Protein AF-A0AAW1RV62-F1 (afdb_monomer_lite)

Radius of gyration: 29.21 Å; chains: 1; bounding box: 86×49×77 Å

Secondary structure (DSSP, 8-state):
--PPPPP-------PPPPHHHHHHHHHHHHHHH----TTSSS---TTS----HHHHHHHHHHHHHHH-S-HHHHHHHHHHHHHHHHHHHHHHHHHS-----------TTHHHHHHHHHHHHHHHHS-HHHHHHHHHHHHHHHHHHHHHHHHHHHHHHHHHHHHHH-SSHHHHHHHHHHHHHHHH-SS-SSSB-HHHHHHHHHHTT----HHHHHHHHHHTT--SSBPHHHHHHHHHHHHHH---HHHHHHHHHHS-SS--TTSGGG-

InterPro domains:
  IPR002048 EF-hand domain [PS50222] (172-207)
  IPR011992 EF-hand domain pair [SSF47473] (106-237)

pLDDT: mean 72.0, std 17.77, range [33.94, 96.81]

Structure (mmCIF, N/CA/C/O backbone):
data_AF-A0AAW1RV62-F1
#
_entry.id   AF-A0AAW1RV62-F1
#
loop_
_atom_site.group_PDB
_atom_site.id
_atom_site.type_symbol
_atom_site.label_atom_id
_atom_site.label_alt_id
_atom_site.label_comp_id
_atom_site.label_asym_id
_atom_site.label_entity_id
_atom_site.label_seq_id
_atom_site.pdbx_PDB_ins_code
_atom_site.Cartn_x
_atom_site.Cartn_y
_atom_site.Cartn_z
_atom_site.occupancy
_atom_site.B_iso_or_equiv
_atom_site.auth_seq_id
_atom_site.auth_comp_id
_atom_site.auth_asym_id
_atom_site.auth_atom_id
_atom_site.pdbx_PDB_model_num
ATOM 1 N N . MET A 1 1 ? -51.065 -17.129 -37.463 1.00 42.16 1 MET A N 1
ATOM 2 C CA . MET A 1 1 ? -50.226 -18.312 -37.755 1.00 42.16 1 MET A CA 1
ATOM 3 C C . MET A 1 1 ? -49.074 -17.857 -38.640 1.00 42.16 1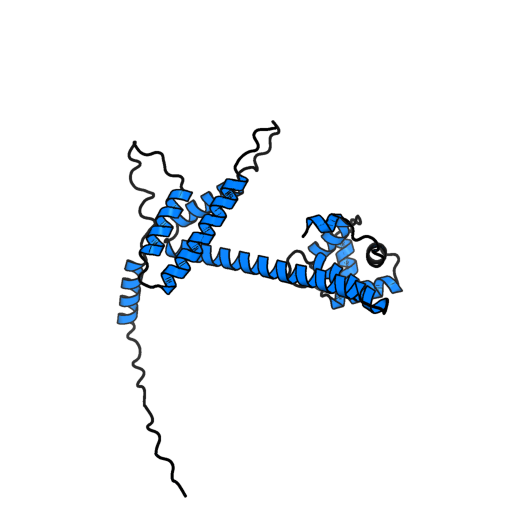 MET A C 1
ATOM 5 O O . MET A 1 1 ? -49.210 -17.869 -39.853 1.00 42.16 1 MET A O 1
ATOM 9 N N . GLU A 1 2 ? -47.971 -17.412 -38.043 1.00 41.16 2 GLU A N 1
ATOM 10 C CA . GLU A 1 2 ? -46.731 -17.103 -38.767 1.00 41.16 2 GLU A CA 1
ATOM 11 C C . GLU A 1 2 ? -45.687 -18.163 -38.414 1.00 41.16 2 GLU A C 1
ATOM 13 O O . GLU A 1 2 ? -45.466 -18.464 -37.241 1.00 41.16 2 GLU A O 1
ATOM 18 N N . LYS A 1 3 ? -45.093 -18.787 -39.436 1.00 49.53 3 LYS A N 1
ATOM 19 C CA . LYS A 1 3 ? -44.008 -19.762 -39.274 1.00 49.53 3 LYS A CA 1
ATOM 20 C C . LYS A 1 3 ? -42.672 -19.012 -39.182 1.00 49.53 3 LYS A C 1
ATOM 22 O O . LYS A 1 3 ? -42.415 -18.184 -40.054 1.00 49.53 3 LYS A O 1
ATOM 27 N N . PRO A 1 4 ? -41.792 -19.321 -38.215 1.00 45.53 4 PRO A N 1
ATOM 28 C CA . PRO A 1 4 ? -40.474 -18.705 -38.156 1.00 45.53 4 PRO A CA 1
ATOM 29 C C . PRO A 1 4 ? -39.514 -19.338 -39.179 1.00 45.53 4 PRO A C 1
ATOM 31 O O . PRO A 1 4 ? -39.541 -20.545 -39.430 1.00 45.53 4 PRO A O 1
ATOM 34 N N . ALA A 1 5 ? -38.665 -18.496 -39.770 1.00 55.34 5 ALA A N 1
ATOM 35 C CA . ALA A 1 5 ? -37.656 -18.851 -40.767 1.00 55.34 5 ALA A CA 1
ATOM 36 C C . ALA A 1 5 ? -36.477 -19.661 -40.171 1.00 55.34 5 ALA A C 1
ATOM 38 O O . ALA A 1 5 ? -36.174 -19.529 -38.981 1.00 55.34 5 ALA A O 1
ATOM 39 N N . PRO A 1 6 ? -35.769 -20.485 -40.973 1.00 53.81 6 PRO A N 1
ATOM 40 C CA . PRO A 1 6 ? -34.732 -21.375 -40.465 1.00 53.81 6 PRO A CA 1
ATOM 41 C C . PRO A 1 6 ? -33.414 -20.632 -40.203 1.00 53.81 6 PRO A C 1
ATOM 43 O O . PRO A 1 6 ? -32.859 -19.964 -41.077 1.00 53.81 6 PRO A O 1
ATOM 46 N N . GLN A 1 7 ? -32.873 -20.801 -38.996 1.00 48.91 7 GLN A N 1
ATOM 47 C CA . GLN A 1 7 ? -31.573 -20.261 -38.604 1.00 48.91 7 GLN A CA 1
ATOM 48 C C . GLN A 1 7 ? -30.430 -21.004 -39.317 1.00 48.91 7 GLN A C 1
ATOM 50 O O . GLN A 1 7 ? -30.249 -22.215 -39.164 1.00 48.91 7 GLN A O 1
ATOM 55 N N . ARG A 1 8 ? -29.618 -20.267 -40.084 1.00 50.91 8 ARG A N 1
ATOM 56 C CA . ARG A 1 8 ? -28.383 -20.769 -40.702 1.00 50.91 8 ARG A CA 1
ATOM 57 C C . ARG A 1 8 ? -27.317 -21.019 -39.629 1.00 50.91 8 ARG A C 1
ATOM 59 O O . ARG A 1 8 ? -26.729 -20.085 -39.093 1.00 50.91 8 ARG A O 1
ATOM 66 N N . ARG A 1 9 ? -27.017 -22.293 -39.353 1.00 51.47 9 ARG A N 1
ATOM 67 C CA . ARG A 1 9 ? -25.855 -22.706 -38.548 1.00 51.47 9 ARG A CA 1
ATOM 68 C C . ARG A 1 9 ? -24.552 -22.400 -39.297 1.00 51.47 9 ARG A C 1
ATOM 70 O O . ARG A 1 9 ? -24.165 -23.140 -40.200 1.00 51.47 9 ARG A O 1
ATOM 77 N N . PHE A 1 10 ? -23.840 -21.353 -38.885 1.00 47.47 10 PHE A N 1
ATOM 78 C CA . PHE A 1 10 ? -22.452 -21.127 -39.289 1.00 47.47 10 PHE A CA 1
ATOM 79 C C . PHE A 1 10 ? -21.536 -22.155 -38.611 1.00 47.47 10 PHE A C 1
ATOM 81 O O . PHE A 1 10 ? -21.220 -22.052 -37.427 1.00 47.47 10 PHE A O 1
ATOM 88 N N . LYS A 1 11 ? -21.080 -23.159 -39.368 1.00 48.94 11 LYS A N 1
ATOM 89 C CA . LYS A 1 11 ? -19.986 -24.043 -38.947 1.00 48.94 11 LYS A CA 1
ATOM 90 C C . LYS A 1 11 ? -18.661 -23.287 -39.102 1.00 48.94 11 LYS A C 1
ATOM 92 O O . LYS A 1 11 ? -18.073 -23.279 -40.179 1.00 48.94 11 LYS A O 1
ATOM 97 N N . ARG A 1 12 ? -18.185 -22.634 -38.037 1.00 49.34 12 ARG A N 1
ATOM 98 C CA . ARG A 1 12 ? -16.809 -22.112 -37.982 1.00 49.34 12 ARG A CA 1
ATOM 99 C C . ARG A 1 12 ? -15.843 -23.289 -37.830 1.00 49.34 12 ARG A C 1
ATOM 101 O O . ARG A 1 12 ? -15.710 -23.848 -36.746 1.00 49.34 12 ARG A O 1
ATOM 108 N N . SER A 1 13 ? -15.191 -23.671 -38.926 1.00 45.69 13 SER A N 1
ATOM 109 C CA . SER A 1 13 ? -14.076 -24.619 -38.906 1.00 45.69 13 SER A CA 1
ATOM 110 C C . SER A 1 13 ? -12.894 -23.962 -38.187 1.00 45.69 13 SER A C 1
ATOM 112 O O . SER A 1 13 ? -12.291 -23.023 -38.706 1.00 45.69 13 SER A O 1
ATOM 114 N N . ARG A 1 14 ? -12.598 -24.392 -36.955 1.00 51.12 14 ARG A N 1
ATOM 115 C CA . ARG A 1 14 ? -11.401 -23.957 -36.225 1.00 51.12 14 ARG A CA 1
ATOM 116 C C . ARG A 1 14 ? -10.200 -24.681 -36.834 1.00 51.12 14 ARG A C 1
ATOM 118 O O . ARG A 1 14 ? -9.920 -25.822 -36.474 1.00 51.12 14 ARG A O 1
ATOM 125 N N . LYS A 1 15 ? -9.521 -24.032 -37.784 1.00 61.94 15 LYS A N 1
ATOM 126 C CA . LYS A 1 15 ? -8.194 -24.459 -38.248 1.00 61.94 15 LYS A CA 1
ATOM 127 C C . LYS A 1 15 ? -7.288 -24.510 -37.012 1.00 61.94 15 LYS A C 1
ATOM 129 O O . LYS A 1 15 ? -7.215 -23.524 -36.279 1.00 61.94 15 LYS A O 1
ATOM 134 N N . LYS A 1 16 ? -6.680 -25.667 -36.731 1.00 58.94 16 LYS A N 1
ATOM 135 C CA . LYS A 1 16 ? -5.678 -25.776 -35.662 1.00 58.94 16 LYS A CA 1
ATOM 136 C C . LYS A 1 16 ? -4.537 -24.809 -36.007 1.00 58.94 16 LYS A C 1
ATOM 138 O O . LYS A 1 16 ? -4.130 -24.809 -37.168 1.00 58.94 16 LYS A O 1
ATOM 143 N N . PRO A 1 17 ? -4.090 -23.962 -35.068 1.00 59.94 17 PRO A N 1
ATOM 144 C CA . PRO A 1 17 ? -3.027 -23.015 -35.354 1.00 59.94 17 PRO A CA 1
ATOM 145 C C . PRO A 1 17 ? -1.735 -23.784 -35.633 1.00 59.94 17 PRO A C 1
ATOM 147 O O . PRO A 1 17 ? -1.413 -24.739 -34.923 1.00 59.94 17 PRO A O 1
ATOM 150 N N . ASP A 1 18 ? -1.048 -23.396 -36.703 1.00 81.50 18 ASP A N 1
ATOM 151 C CA . ASP A 1 18 ? 0.223 -23.987 -37.097 1.00 81.50 18 ASP A CA 1
ATOM 152 C C . ASP A 1 18 ? 1.293 -23.593 -36.070 1.00 81.50 18 ASP A C 1
ATOM 154 O O . ASP A 1 18 ? 1.555 -22.410 -35.834 1.00 81.50 18 ASP A O 1
ATOM 158 N N . LEU A 1 19 ? 1.862 -24.598 -35.401 1.00 71.25 19 LEU A N 1
ATOM 159 C CA . LEU A 1 19 ? 2.842 -24.405 -34.335 1.00 71.25 19 LEU A CA 1
ATOM 160 C C . LEU A 1 19 ? 4.126 -23.748 -34.864 1.00 71.25 19 LEU A C 1
ATOM 162 O O . LEU A 1 19 ? 4.768 -23.001 -34.127 1.00 71.25 19 LEU A O 1
ATOM 166 N N . ALA A 1 20 ? 4.482 -24.003 -36.128 1.00 75.62 20 ALA A N 1
ATOM 167 C CA . ALA A 1 20 ? 5.651 -23.406 -36.764 1.00 75.62 20 ALA A CA 1
ATOM 168 C C . ALA A 1 20 ? 5.422 -21.911 -37.032 1.00 75.62 20 ALA A C 1
ATOM 170 O O . ALA A 1 20 ? 6.261 -21.089 -36.674 1.00 75.62 20 ALA A O 1
ATOM 171 N N . GLU A 1 21 ? 4.236 -21.549 -37.530 1.00 77.25 21 GLU A N 1
ATOM 172 C CA . GLU A 1 21 ? 3.848 -20.154 -37.786 1.00 77.25 21 GLU A CA 1
ATOM 173 C C . GLU A 1 21 ? 3.754 -19.339 -36.481 1.00 77.25 21 GLU A C 1
ATOM 175 O O . GLU A 1 21 ? 4.148 -18.173 -36.426 1.00 77.25 21 GLU A O 1
ATOM 180 N N . LEU A 1 22 ? 3.273 -19.956 -35.393 1.00 70.62 22 LEU A N 1
ATOM 181 C CA . LEU A 1 22 ? 3.281 -19.352 -34.055 1.00 70.62 22 LEU A CA 1
ATOM 182 C C . LEU A 1 22 ? 4.702 -19.187 -33.500 1.00 70.62 22 LEU A C 1
ATOM 184 O O . LEU A 1 22 ? 4.993 -18.162 -32.881 1.00 70.62 22 LEU A O 1
ATOM 188 N N . SER A 1 23 ? 5.582 -20.164 -33.728 1.00 73.88 23 SER A N 1
ATOM 189 C CA . SER A 1 23 ? 6.983 -20.104 -33.304 1.00 73.88 23 SER A CA 1
ATOM 190 C C . SER A 1 23 ? 7.737 -18.994 -34.037 1.00 73.88 23 SER A C 1
ATOM 192 O O . SER A 1 23 ? 8.357 -18.159 -33.380 1.00 73.88 23 SER A O 1
ATOM 194 N N . GLU A 1 24 ? 7.616 -18.908 -35.363 1.00 77.62 24 GLU A N 1
ATOM 195 C CA . GLU A 1 24 ? 8.224 -17.842 -36.172 1.00 77.62 24 GLU A CA 1
ATOM 196 C C . GLU A 1 24 ? 7.675 -16.462 -35.807 1.00 77.62 24 GLU A C 1
ATOM 198 O O . GLU A 1 24 ? 8.448 -15.525 -35.613 1.00 77.62 24 GLU A O 1
ATOM 203 N N . ARG A 1 25 ? 6.356 -16.331 -35.602 1.00 71.38 25 ARG A N 1
ATOM 204 C CA . ARG A 1 25 ? 5.764 -15.080 -35.102 1.00 71.38 25 ARG A CA 1
ATOM 205 C C . ARG A 1 25 ? 6.286 -14.704 -33.722 1.00 71.38 25 ARG A C 1
ATOM 207 O O . ARG A 1 25 ? 6.549 -13.531 -33.483 1.00 71.38 25 ARG A O 1
ATOM 214 N N . SER A 1 26 ? 6.453 -15.671 -32.822 1.00 63.66 26 SER A N 1
ATOM 215 C CA . SER A 1 26 ? 7.010 -15.417 -31.491 1.00 63.66 26 SER A CA 1
ATOM 216 C C . SER A 1 26 ? 8.494 -15.036 -31.544 1.00 63.66 26 SER A C 1
ATOM 218 O O . SER A 1 26 ? 8.922 -14.192 -30.763 1.00 63.66 26 SER A O 1
ATOM 220 N N . ALA A 1 27 ? 9.263 -15.595 -32.484 1.00 65.19 27 ALA A N 1
ATOM 221 C CA . ALA A 1 27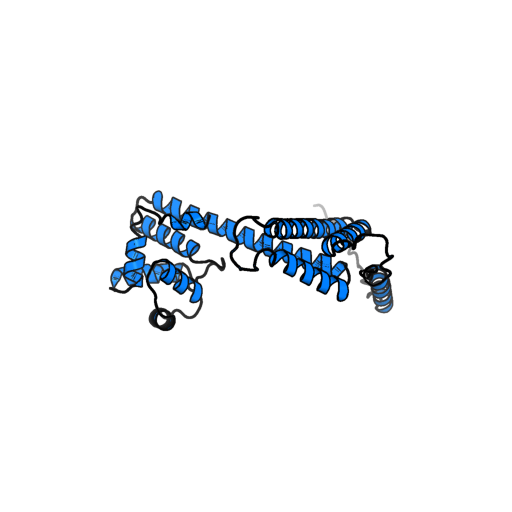 ? 10.669 -15.269 -32.701 1.00 65.19 27 ALA A CA 1
ATOM 222 C C . ALA A 1 27 ? 10.835 -13.867 -33.308 1.00 65.19 27 ALA A C 1
ATOM 224 O O . ALA A 1 27 ? 11.553 -13.050 -32.742 1.00 65.19 27 ALA A O 1
ATOM 225 N N . ALA A 1 28 ? 10.078 -13.540 -34.358 1.00 64.12 28 ALA A N 1
ATOM 226 C CA . ALA A 1 28 ? 10.065 -12.204 -34.957 1.00 64.12 28 ALA A CA 1
ATOM 227 C C . ALA A 1 28 ? 9.545 -11.133 -33.979 1.00 64.12 28 ALA A C 1
ATOM 229 O O . ALA A 1 28 ? 10.008 -9.993 -33.977 1.00 64.12 28 ALA A O 1
ATOM 230 N N . MET A 1 29 ? 8.591 -11.491 -33.111 1.00 60.25 29 MET A N 1
ATOM 231 C CA . MET A 1 29 ? 8.126 -10.608 -32.042 1.00 60.25 29 MET A CA 1
ATOM 232 C C . MET A 1 29 ? 9.188 -10.445 -30.947 1.00 60.25 29 MET A C 1
ATOM 234 O O . MET A 1 29 ? 9.359 -9.338 -30.454 1.00 60.25 29 MET A O 1
ATOM 238 N N . ARG A 1 30 ? 9.933 -11.500 -30.588 1.00 54.03 30 ARG A N 1
ATOM 239 C CA . ARG A 1 30 ? 11.072 -11.410 -29.658 1.00 54.03 30 ARG A CA 1
ATOM 240 C C . ARG A 1 30 ? 12.177 -10.514 -30.202 1.00 54.03 30 ARG A C 1
ATOM 242 O O . ARG A 1 30 ? 12.677 -9.703 -29.442 1.00 54.03 30 ARG A O 1
ATOM 249 N N . GLU A 1 31 ? 12.497 -10.608 -31.487 1.00 55.38 31 GLU A N 1
ATOM 250 C CA . GLU A 1 31 ? 13.528 -9.791 -32.139 1.00 55.38 31 GLU A CA 1
ATOM 251 C C . GLU A 1 31 ? 13.147 -8.301 -32.191 1.00 55.38 31 GLU A C 1
ATOM 253 O O . GLU A 1 31 ? 13.987 -7.443 -31.959 1.00 55.38 31 GLU A O 1
ATOM 258 N N . ARG A 1 32 ? 11.856 -7.980 -32.365 1.00 54.94 32 ARG A N 1
ATOM 259 C CA . ARG A 1 32 ? 11.342 -6.597 -32.273 1.00 54.94 32 ARG A CA 1
ATOM 260 C C . ARG A 1 32 ? 11.185 -6.070 -30.843 1.00 54.94 32 ARG A C 1
ATOM 262 O O . ARG A 1 32 ? 11.059 -4.868 -30.653 1.00 54.94 32 ARG A O 1
ATOM 269 N N . LEU A 1 33 ? 11.112 -6.957 -29.849 1.00 47.00 33 LEU A N 1
ATOM 270 C CA . LEU A 1 33 ? 10.947 -6.608 -28.431 1.00 47.00 33 LEU A CA 1
ATOM 271 C C . LEU A 1 33 ? 12.271 -6.595 -27.660 1.00 47.00 33 LEU A C 1
ATOM 273 O O . LEU A 1 33 ? 12.308 -6.094 -26.537 1.00 47.00 33 LEU A O 1
ATOM 277 N N . HIS A 1 34 ? 13.330 -7.163 -28.234 1.00 44.84 34 HIS A N 1
ATOM 278 C CA . HIS A 1 34 ? 14.691 -7.062 -27.731 1.00 44.84 34 HIS A CA 1
ATOM 279 C C . HIS A 1 34 ? 15.294 -5.769 -28.279 1.00 44.84 34 HIS A C 1
ATOM 281 O O . HIS A 1 34 ? 16.107 -5.781 -29.195 1.00 44.84 34 HIS A O 1
ATOM 287 N N . VAL A 1 35 ? 14.853 -4.643 -27.726 1.00 52.06 35 VAL A N 1
ATOM 288 C CA . VAL A 1 35 ? 15.706 -3.459 -27.648 1.00 52.06 35 VAL A CA 1
ATOM 289 C C . VAL A 1 35 ? 16.368 -3.589 -26.280 1.00 52.06 35 VAL A C 1
ATOM 291 O O . VAL A 1 35 ? 15.692 -3.414 -25.262 1.00 52.06 35 VAL A O 1
ATOM 294 N N . PRO A 1 36 ? 17.623 -4.057 -26.197 1.00 49.69 36 PRO A N 1
ATOM 295 C CA . PRO A 1 36 ? 18.386 -3.929 -24.965 1.00 49.69 36 PRO A CA 1
ATOM 296 C C . PRO A 1 36 ? 18.469 -2.446 -24.594 1.00 49.69 36 PRO A C 1
ATOM 298 O O . PRO A 1 36 ? 18.352 -1.600 -25.479 1.00 49.69 36 PRO A O 1
ATOM 301 N N . PHE A 1 37 ? 18.730 -2.139 -23.322 1.00 44.34 37 PHE A N 1
ATOM 302 C CA . PHE A 1 37 ? 19.332 -0.863 -22.910 1.00 44.34 37 PHE A CA 1
ATOM 303 C C . PHE A 1 37 ? 20.688 -0.740 -23.642 1.00 44.34 37 PHE A C 1
ATOM 305 O O . PHE A 1 37 ? 21.750 -1.112 -23.138 1.00 44.34 37 PHE A O 1
ATOM 312 N N . HIS A 1 38 ? 20.652 -0.385 -24.924 1.00 50.09 38 HIS A N 1
ATOM 313 C CA . HIS A 1 38 ? 21.788 -0.386 -25.837 1.00 50.09 38 HIS A CA 1
ATOM 314 C C . HIS A 1 38 ? 22.419 1.003 -25.854 1.00 50.09 38 HIS A C 1
ATOM 316 O O . HIS A 1 38 ? 22.660 1.558 -26.915 1.00 50.09 38 HIS A O 1
ATOM 322 N N . SER A 1 39 ? 22.722 1.560 -24.678 1.00 46.91 39 SER A N 1
ATOM 323 C CA . SER A 1 39 ? 23.624 2.714 -24.609 1.00 46.91 39 SER A CA 1
ATOM 324 C C . SER A 1 39 ? 24.330 2.904 -23.264 1.00 46.91 39 SER A C 1
ATOM 326 O O . SER A 1 39 ? 24.639 4.022 -22.869 1.00 46.91 39 SER A O 1
ATOM 328 N N . LEU A 1 40 ? 24.622 1.817 -22.540 1.00 45.94 40 LEU A N 1
ATOM 329 C CA . LEU A 1 40 ? 25.291 1.905 -21.229 1.00 45.94 40 LEU A CA 1
ATOM 330 C C . LEU A 1 40 ? 26.649 1.224 -21.121 1.00 45.94 40 LEU A C 1
ATOM 332 O O . LEU A 1 40 ? 27.269 1.239 -20.061 1.00 45.94 40 LEU A O 1
ATOM 336 N N . ALA A 1 41 ? 27.131 0.639 -22.214 1.00 44.50 41 ALA A N 1
ATOM 337 C CA . ALA A 1 41 ? 28.449 0.011 -22.264 1.00 44.50 41 ALA A CA 1
ATOM 338 C C . ALA A 1 41 ? 29.360 0.579 -23.370 1.00 44.50 41 ALA A C 1
ATOM 340 O O . ALA A 1 41 ? 30.438 0.036 -23.597 1.00 44.50 41 ALA A O 1
ATOM 341 N N . GLY A 1 42 ? 28.953 1.646 -24.070 1.00 40.12 42 GLY A N 1
ATOM 342 C CA . GLY A 1 42 ? 29.666 2.174 -25.236 1.00 40.12 42 GLY A CA 1
ATOM 343 C C . GLY A 1 42 ? 30.020 3.652 -25.102 1.00 40.12 42 GLY A C 1
ATOM 344 O O . GLY A 1 42 ? 29.125 4.483 -25.082 1.00 40.12 42 GLY A O 1
ATOM 345 N N . SER A 1 43 ? 31.330 3.919 -25.044 1.00 37.12 43 SER A N 1
ATOM 346 C CA . SER A 1 43 ? 32.024 5.210 -25.192 1.00 37.12 43 SER A CA 1
ATOM 347 C C . SER A 1 43 ? 31.563 6.358 -24.292 1.00 37.12 43 SER A C 1
ATOM 349 O O . SER A 1 43 ? 30.771 7.206 -24.687 1.00 37.12 43 SER A O 1
ATOM 351 N N . VAL A 1 44 ? 32.197 6.447 -23.122 1.00 40.66 44 VAL A N 1
ATOM 352 C CA . VAL A 1 44 ? 32.504 7.747 -22.517 1.00 40.66 44 VAL A CA 1
ATOM 353 C C . VAL A 1 44 ? 33.445 8.465 -23.494 1.00 40.66 44 VAL A C 1
ATOM 355 O O . VAL A 1 44 ? 34.648 8.214 -23.494 1.00 40.66 44 VAL A O 1
ATOM 358 N N . ASP A 1 45 ? 32.884 9.262 -24.401 1.00 40.56 45 ASP A N 1
ATOM 359 C CA . ASP A 1 45 ? 33.626 10.318 -25.087 1.00 40.56 45 ASP A CA 1
ATOM 360 C C . ASP A 1 45 ? 33.957 11.378 -24.019 1.00 40.56 45 ASP A C 1
ATOM 362 O O . ASP A 1 45 ? 33.085 11.780 -23.248 1.00 40.56 45 ASP A O 1
ATOM 366 N N . GLU A 1 46 ? 35.225 11.780 -23.913 1.00 45.78 46 GLU A N 1
ATOM 367 C CA . GLU A 1 46 ? 35.803 12.634 -22.852 1.00 45.78 46 GLU A CA 1
ATOM 368 C C . GLU A 1 46 ? 35.307 14.106 -22.871 1.00 45.78 46 GLU A C 1
ATOM 370 O O . GLU A 1 46 ? 36.039 15.023 -22.496 1.00 45.78 46 GLU A O 1
ATOM 375 N N . GLY A 1 47 ? 34.072 14.367 -23.313 1.00 44.19 47 GLY A N 1
ATOM 376 C CA . GLY A 1 47 ? 33.550 15.718 -23.548 1.00 44.19 47 GLY A CA 1
ATOM 377 C C . GLY A 1 47 ? 32.204 16.061 -22.908 1.00 44.19 47 GLY A C 1
ATOM 378 O O . GLY A 1 47 ? 31.970 17.243 -22.660 1.00 44.19 47 GLY A O 1
ATOM 379 N N . ASP A 1 48 ? 31.350 15.083 -22.601 1.00 41.00 48 ASP A N 1
ATOM 380 C CA . ASP A 1 48 ? 30.037 15.335 -21.996 1.00 41.00 48 ASP A CA 1
ATOM 381 C C . ASP A 1 48 ? 30.045 14.951 -20.515 1.00 41.00 48 ASP A C 1
ATOM 383 O O . ASP A 1 48 ? 30.574 13.909 -20.119 1.00 41.00 48 ASP A O 1
ATOM 387 N N . ALA A 1 49 ? 29.477 15.818 -19.672 1.00 46.41 49 ALA A N 1
ATOM 388 C CA . ALA A 1 49 ? 29.263 15.499 -18.266 1.00 46.41 49 ALA A CA 1
ATOM 389 C C . ALA A 1 49 ? 28.531 14.147 -18.185 1.00 46.41 49 ALA A C 1
ATOM 391 O O . ALA A 1 49 ? 27.554 13.965 -18.915 1.00 46.41 49 ALA A O 1
ATOM 392 N N . PRO A 1 50 ? 28.985 13.191 -17.354 1.00 50.56 50 PRO A N 1
ATOM 393 C CA . PRO A 1 50 ? 28.336 11.891 -17.270 1.00 50.56 50 PRO A CA 1
ATOM 394 C C . PRO A 1 50 ? 26.879 12.125 -16.869 1.00 50.56 50 PRO A C 1
ATOM 396 O O . PRO A 1 50 ? 26.626 12.577 -15.750 1.00 50.56 50 PRO A O 1
ATOM 399 N N . MET A 1 51 ? 25.942 11.883 -17.794 1.00 57.81 51 MET A N 1
ATOM 400 C CA . MET A 1 51 ? 24.514 11.999 -17.502 1.00 57.81 51 MET A CA 1
ATOM 401 C C . MET A 1 51 ? 24.209 11.183 -16.250 1.00 57.81 51 MET A C 1
ATOM 403 O O . MET A 1 51 ? 24.736 10.076 -16.075 1.00 57.81 51 MET A O 1
ATOM 407 N N . ASN A 1 52 ? 23.378 11.730 -15.362 1.00 81.00 52 ASN A N 1
ATOM 408 C CA . ASN A 1 52 ? 22.954 10.977 -14.194 1.00 81.00 52 ASN A CA 1
ATOM 409 C C . ASN A 1 52 ? 22.217 9.721 -14.689 1.00 81.00 52 ASN A C 1
ATOM 411 O O . ASN A 1 52 ? 21.381 9.790 -15.589 1.00 81.00 52 ASN A O 1
ATOM 415 N N . LEU A 1 53 ? 22.515 8.560 -14.106 1.00 85.19 53 LEU A N 1
ATOM 416 C CA . LEU A 1 53 ? 21.897 7.290 -14.481 1.00 85.19 53 LEU A CA 1
ATOM 417 C C . LEU A 1 53 ? 20.359 7.367 -14.508 1.00 85.19 53 LEU A C 1
ATOM 419 O O . LEU A 1 53 ? 19.724 6.723 -15.341 1.00 85.19 53 LEU A O 1
ATOM 423 N N . LEU A 1 54 ? 19.756 8.147 -13.605 1.00 87.88 54 LEU A N 1
ATOM 424 C CA . LEU A 1 54 ? 18.307 8.342 -13.570 1.00 87.88 54 LEU A CA 1
ATOM 425 C C . LEU A 1 54 ? 17.788 9.145 -14.773 1.00 87.88 54 LEU A C 1
ATOM 427 O O . LEU A 1 54 ? 16.726 8.821 -15.292 1.00 87.88 54 LEU A O 1
ATOM 431 N N . GLU A 1 55 ? 18.525 10.160 -15.231 1.00 88.00 55 GLU A N 1
ATOM 432 C CA . GLU A 1 55 ? 18.206 10.944 -16.440 1.00 88.00 55 GLU A CA 1
ATOM 433 C C . GLU A 1 55 ? 18.374 10.108 -17.709 1.00 88.00 55 GLU A C 1
ATOM 435 O O . GLU A 1 55 ? 17.576 10.195 -18.645 1.00 88.00 55 GLU A O 1
ATOM 440 N N . GLN A 1 56 ? 19.379 9.234 -17.723 1.00 85.38 56 GLN A N 1
ATOM 441 C CA . GLN A 1 56 ? 19.549 8.286 -18.811 1.00 85.38 56 GLN A CA 1
ATOM 442 C C . GLN A 1 56 ? 18.399 7.274 -18.863 1.00 85.38 56 GLN A C 1
ATOM 444 O O . GLN A 1 56 ? 17.820 7.057 -19.925 1.00 85.38 56 GLN A O 1
ATOM 449 N N . ALA A 1 57 ? 18.020 6.689 -17.725 1.00 88.62 57 ALA A N 1
ATOM 450 C CA . ALA A 1 57 ? 16.885 5.772 -17.666 1.00 88.62 57 ALA A CA 1
ATOM 451 C C . ALA A 1 57 ? 15.562 6.446 -18.056 1.00 88.62 57 ALA A C 1
ATOM 453 O O . ALA A 1 57 ? 14.719 5.806 -18.677 1.00 88.62 57 ALA A O 1
ATOM 454 N N . GLU A 1 58 ? 15.389 7.725 -17.722 1.00 91.19 58 GLU A N 1
ATOM 455 C CA . GLU A 1 58 ? 14.256 8.539 -18.163 1.00 91.19 58 GLU A CA 1
ATOM 456 C C . GLU A 1 58 ? 14.233 8.677 -19.692 1.00 91.19 58 GLU A C 1
ATOM 458 O O . GLU A 1 58 ? 13.228 8.353 -20.322 1.00 91.19 58 GLU A O 1
ATOM 463 N N . THR A 1 59 ? 15.358 9.061 -20.297 1.00 89.81 59 THR A N 1
ATOM 464 C CA . THR A 1 59 ? 15.484 9.219 -21.756 1.00 89.81 59 THR A CA 1
ATOM 465 C C . THR A 1 59 ? 15.213 7.904 -22.493 1.00 89.81 59 THR A C 1
ATOM 467 O O . THR A 1 59 ? 14.408 7.854 -23.418 1.00 89.81 59 THR A O 1
ATOM 470 N N . GLU A 1 60 ? 15.810 6.796 -22.051 1.00 87.88 60 GLU A N 1
ATOM 471 C CA . GLU A 1 60 ? 15.602 5.494 -22.699 1.00 87.88 60 GLU A CA 1
ATOM 472 C C . GLU A 1 60 ? 14.161 4.981 -22.527 1.00 87.88 60 GLU A C 1
ATOM 474 O O . GLU A 1 60 ? 13.615 4.300 -23.401 1.00 87.88 60 GLU A O 1
ATOM 479 N N . LEU A 1 61 ? 13.510 5.318 -21.409 1.00 90.75 61 LEU A N 1
ATOM 480 C CA . LEU A 1 61 ? 12.116 4.963 -21.171 1.00 90.75 61 LEU A CA 1
ATOM 481 C C . LEU A 1 61 ? 11.166 5.773 -22.061 1.00 90.75 61 LEU A C 1
ATOM 483 O O . LEU A 1 61 ? 10.221 5.189 -22.596 1.00 90.75 61 LEU A O 1
ATOM 487 N N . SER A 1 62 ? 11.408 7.075 -22.245 1.00 93.00 62 SER A N 1
ATOM 488 C CA . SER A 1 62 ? 10.581 7.924 -23.111 1.00 93.00 62 SER A CA 1
ATOM 489 C C . SER A 1 62 ? 10.693 7.497 -24.577 1.00 93.00 62 SER A C 1
ATOM 491 O O . SER A 1 62 ? 9.667 7.230 -25.206 1.00 93.00 62 SER A O 1
ATOM 493 N N . GLU A 1 63 ? 11.911 7.285 -25.084 1.00 91.56 63 GLU A N 1
ATOM 494 C CA . GLU A 1 63 ? 12.156 6.770 -26.438 1.00 91.56 63 GLU A CA 1
ATOM 495 C C . GLU A 1 63 ? 11.489 5.406 -26.657 1.00 91.56 63 GLU A C 1
ATOM 497 O O . GLU A 1 63 ? 10.840 5.163 -27.683 1.00 91.56 63 GLU A O 1
ATOM 502 N N . TYR A 1 64 ? 11.580 4.509 -25.668 1.00 89.94 64 TYR A N 1
ATOM 503 C CA . TYR A 1 64 ? 10.891 3.225 -25.727 1.00 89.94 64 TYR A CA 1
ATOM 504 C C . TYR A 1 64 ? 9.373 3.408 -25.836 1.00 89.94 64 TYR A C 1
ATOM 506 O O . TYR A 1 64 ? 8.757 2.777 -26.698 1.00 89.94 64 TYR A O 1
ATOM 514 N N . CYS A 1 65 ? 8.764 4.276 -25.022 1.00 92.94 65 CYS A N 1
ATOM 515 C CA . CYS A 1 65 ? 7.323 4.532 -25.062 1.00 92.94 65 CYS A CA 1
ATOM 516 C C . CYS A 1 65 ? 6.848 5.148 -26.389 1.00 92.94 65 CYS A C 1
ATOM 518 O O . CYS A 1 65 ? 5.756 4.800 -26.858 1.00 92.94 65 CYS A O 1
ATOM 520 N N . GLU A 1 66 ? 7.657 6.013 -27.007 1.00 92.88 66 GLU A N 1
ATOM 521 C CA . GLU A 1 66 ? 7.400 6.591 -28.335 1.00 92.88 66 GLU A CA 1
ATOM 522 C C . GLU A 1 66 ? 7.515 5.557 -29.459 1.00 92.88 66 GLU A C 1
ATOM 524 O O . GLU A 1 66 ? 6.738 5.580 -30.413 1.00 92.88 66 GLU A O 1
ATOM 529 N N . SER A 1 67 ? 8.445 4.606 -29.334 1.00 91.81 67 SER A N 1
ATOM 530 C CA . SER A 1 67 ? 8.677 3.566 -30.345 1.00 91.81 67 SER A CA 1
ATOM 531 C C . SER A 1 67 ? 7.561 2.510 -30.432 1.00 91.81 67 SER A C 1
ATOM 533 O O . SER A 1 67 ? 7.531 1.703 -31.369 1.00 91.81 67 SER A O 1
ATOM 535 N N . LEU A 1 68 ? 6.642 2.474 -29.457 1.00 90.00 68 LEU A N 1
ATOM 536 C CA . LEU A 1 68 ? 5.604 1.451 -29.388 1.00 90.00 68 LEU A CA 1
ATOM 537 C C . LEU A 1 68 ? 4.539 1.645 -30.485 1.00 90.00 68 LEU A C 1
ATOM 539 O O . LEU A 1 68 ? 3.910 2.696 -30.568 1.00 90.00 68 LEU A O 1
ATOM 543 N N . PRO A 1 69 ? 4.240 0.605 -31.287 1.00 84.25 69 PRO A N 1
ATOM 544 C CA . PRO A 1 69 ? 3.319 0.719 -32.422 1.00 84.25 69 PRO A CA 1
ATOM 545 C C . PRO A 1 69 ? 1.832 0.679 -32.033 1.00 84.25 69 PRO A C 1
ATOM 547 O O . PRO A 1 69 ? 0.970 0.944 -32.868 1.00 84.25 69 PRO A O 1
ATOM 550 N N . ASP A 1 70 ? 1.517 0.273 -30.802 1.00 91.44 70 ASP A N 1
ATOM 551 C CA . ASP A 1 70 ? 0.152 0.122 -30.294 1.00 91.44 70 ASP A CA 1
ATOM 552 C C . ASP A 1 70 ? -0.165 1.247 -29.307 1.00 91.44 70 ASP A C 1
ATOM 554 O O . ASP A 1 70 ? 0.534 1.396 -28.305 1.00 91.44 70 ASP A O 1
ATOM 558 N N . ALA A 1 71 ? -1.246 1.991 -29.553 1.00 90.25 71 ALA A N 1
ATOM 559 C CA . ALA A 1 71 ? -1.659 3.108 -28.702 1.00 90.25 71 ALA A CA 1
ATOM 560 C C . ALA A 1 71 ? -1.909 2.657 -27.253 1.00 90.25 71 ALA A C 1
ATOM 562 O O . ALA A 1 71 ? -1.432 3.289 -26.319 1.00 90.25 71 ALA A O 1
ATOM 563 N N . ALA A 1 72 ? -2.550 1.500 -27.051 1.00 90.62 72 ALA A N 1
ATOM 564 C CA . ALA A 1 72 ? -2.817 0.980 -25.709 1.00 90.62 72 ALA A CA 1
ATOM 565 C C . ALA A 1 72 ? -1.549 0.477 -24.985 1.00 90.62 72 ALA A C 1
ATOM 567 O O . ALA A 1 72 ? -1.504 0.409 -23.751 1.00 90.62 72 ALA A O 1
ATOM 568 N N . ALA A 1 73 ? -0.517 0.064 -25.722 1.00 88.19 73 ALA A N 1
ATOM 569 C CA . ALA A 1 73 ? 0.795 -0.245 -25.160 1.00 88.19 73 ALA A CA 1
ATOM 570 C C . ALA A 1 73 ? 1.579 1.033 -24.835 1.00 88.19 73 ALA A C 1
ATOM 572 O O . ALA A 1 73 ? 2.178 1.100 -23.763 1.00 88.19 73 ALA A O 1
ATOM 573 N N . SER A 1 74 ? 1.522 2.035 -25.717 1.00 92.50 74 SER A N 1
ATOM 574 C CA . SER A 1 74 ? 2.134 3.350 -25.520 1.00 92.50 74 SER A CA 1
ATOM 575 C C . SER A 1 74 ? 1.552 4.051 -24.287 1.00 92.50 74 SER A C 1
ATOM 577 O O . SER A 1 74 ? 2.307 4.409 -23.389 1.00 92.50 74 SER A O 1
ATOM 579 N N . ASP A 1 75 ? 0.223 4.099 -24.135 1.00 94.62 75 ASP A N 1
ATOM 580 C CA . ASP A 1 75 ? -0.447 4.690 -22.963 1.00 94.62 75 ASP A CA 1
ATOM 581 C C . ASP A 1 75 ? -0.003 4.049 -21.638 1.00 94.62 75 ASP A C 1
ATOM 583 O O . ASP A 1 75 ? 0.268 4.738 -20.652 1.00 94.62 75 ASP A O 1
ATOM 587 N N . ARG A 1 76 ? 0.114 2.714 -21.607 1.00 93.56 76 ARG A N 1
ATOM 588 C CA . ARG A 1 76 ? 0.605 1.984 -20.427 1.00 93.56 76 ARG A CA 1
ATOM 589 C C . ARG A 1 76 ? 2.083 2.246 -20.159 1.00 93.56 76 ARG A C 1
ATOM 591 O O . ARG A 1 76 ? 2.484 2.306 -19.003 1.00 93.56 76 ARG A O 1
ATOM 598 N N . CYS A 1 77 ? 2.893 2.402 -21.199 1.00 95.38 77 CYS A N 1
ATOM 599 C CA . CYS A 1 77 ? 4.294 2.772 -21.042 1.00 95.38 77 CYS A CA 1
ATOM 600 C C . CYS A 1 77 ? 4.425 4.178 -20.444 1.00 95.38 77 CYS A C 1
ATOM 602 O O . CYS A 1 77 ? 5.117 4.359 -19.447 1.00 95.38 77 CYS A O 1
ATOM 604 N N . TRP A 1 78 ? 3.661 5.146 -20.954 1.00 96.81 78 TRP A N 1
ATOM 605 C CA . TRP A 1 78 ? 3.632 6.506 -20.417 1.00 96.81 78 TRP A CA 1
ATOM 606 C C . TRP A 1 78 ? 3.096 6.584 -18.988 1.00 96.81 78 TRP A C 1
ATOM 608 O O . TRP A 1 78 ? 3.513 7.443 -18.214 1.00 96.81 78 TRP A O 1
ATOM 618 N N . GLN A 1 79 ? 2.200 5.677 -18.598 1.00 95.56 79 GLN A N 1
ATOM 619 C CA . GLN A 1 79 ? 1.805 5.530 -17.200 1.00 95.56 79 GLN A CA 1
ATOM 620 C C . GLN A 1 79 ? 2.996 5.115 -16.317 1.00 95.56 79 GLN A C 1
ATOM 622 O O . GLN A 1 79 ? 3.197 5.701 -15.255 1.00 95.56 79 GLN A O 1
ATOM 627 N N . ALA A 1 80 ? 3.799 4.143 -16.761 1.00 94.56 80 ALA A N 1
ATOM 628 C CA . ALA A 1 80 ? 5.014 3.728 -16.059 1.00 94.56 80 ALA A CA 1
ATOM 629 C C . ALA A 1 80 ? 6.051 4.859 -15.979 1.00 94.56 80 ALA A C 1
ATOM 631 O O . ALA A 1 80 ? 6.652 5.061 -14.928 1.00 94.56 80 ALA A O 1
ATOM 632 N N . PHE A 1 81 ? 6.216 5.612 -17.070 1.00 95.56 81 PHE A N 1
ATOM 633 C CA . PHE A 1 81 ? 7.106 6.769 -17.144 1.00 95.56 81 PHE A CA 1
ATOM 634 C C . PHE A 1 81 ? 6.737 7.838 -16.109 1.00 95.56 81 PHE A C 1
ATOM 636 O O . PHE A 1 81 ? 7.569 8.210 -15.289 1.00 95.56 81 PHE A O 1
ATOM 643 N N . LYS A 1 82 ? 5.460 8.241 -16.050 1.00 96.44 82 LYS A N 1
ATOM 644 C CA . LYS A 1 82 ? 4.975 9.217 -15.056 1.00 96.44 82 LYS A CA 1
ATOM 645 C C . LYS A 1 82 ? 5.193 8.754 -13.617 1.00 96.44 82 LYS A C 1
ATOM 647 O O . LYS A 1 82 ? 5.500 9.560 -12.742 1.00 96.44 82 LYS A O 1
ATOM 652 N N . PHE A 1 83 ? 5.013 7.458 -13.359 1.00 94.94 83 PHE A N 1
ATOM 653 C CA . PHE A 1 83 ? 5.299 6.885 -12.047 1.00 94.94 83 PHE A CA 1
ATOM 654 C C . PHE A 1 83 ? 6.794 6.989 -11.712 1.00 94.94 83 PHE A C 1
ATOM 656 O O . PHE A 1 83 ? 7.144 7.432 -10.619 1.00 94.94 83 PHE A O 1
ATOM 663 N N . PHE A 1 84 ? 7.671 6.647 -12.659 1.00 94.31 84 PHE A N 1
ATOM 664 C CA . PHE A 1 84 ? 9.118 6.777 -12.497 1.00 94.31 84 PHE A CA 1
ATOM 665 C C . PHE A 1 84 ? 9.553 8.230 -12.248 1.00 94.31 84 PHE A C 1
ATOM 667 O O . PHE A 1 84 ? 10.281 8.473 -11.287 1.00 94.31 84 PHE A O 1
ATOM 674 N N . GLU A 1 85 ? 9.048 9.198 -13.021 1.00 94.50 85 GLU A N 1
ATOM 675 C CA . GLU A 1 85 ? 9.303 10.631 -12.798 1.00 94.50 85 GLU A CA 1
ATOM 676 C C . GLU A 1 85 ? 8.863 11.086 -11.402 1.00 94.50 85 GLU A C 1
ATOM 678 O O . GLU A 1 85 ? 9.596 11.800 -10.714 1.00 94.50 85 GLU A O 1
ATOM 683 N N . SER A 1 86 ? 7.679 10.652 -10.945 1.00 93.94 86 SER A N 1
ATOM 684 C CA . SER A 1 86 ? 7.214 10.972 -9.591 1.00 93.94 86 SER A CA 1
ATOM 685 C C . SER A 1 86 ? 8.182 10.440 -8.539 1.00 93.94 86 SER A C 1
ATOM 687 O O . SER A 1 86 ? 8.559 11.183 -7.635 1.00 93.94 86 SER A O 1
ATOM 689 N N . LYS A 1 87 ? 8.636 9.187 -8.679 1.00 91.94 87 LYS A N 1
ATOM 690 C CA . LYS A 1 87 ? 9.568 8.559 -7.730 1.00 91.94 87 LYS A CA 1
ATOM 691 C C . LYS A 1 87 ? 10.946 9.196 -7.741 1.00 91.94 87 LYS A C 1
ATOM 693 O O . LYS A 1 87 ? 11.525 9.376 -6.674 1.00 91.94 87 LYS A O 1
ATOM 698 N N . LYS A 1 88 ? 11.447 9.577 -8.916 1.00 90.62 88 LYS A N 1
ATOM 699 C CA . LYS A 1 88 ? 12.687 10.342 -9.063 1.00 90.62 88 LYS A CA 1
ATOM 700 C C . LYS A 1 88 ? 12.589 11.670 -8.314 1.00 90.62 88 LYS A C 1
ATOM 702 O O . LYS A 1 88 ? 13.395 11.921 -7.425 1.00 90.62 88 LYS A O 1
ATOM 707 N N . ARG A 1 89 ? 11.538 12.455 -8.568 1.00 90.50 89 ARG A N 1
ATOM 708 C CA . ARG A 1 89 ? 11.314 13.746 -7.899 1.00 90.50 89 ARG A CA 1
ATOM 709 C C . ARG A 1 89 ? 11.120 13.612 -6.385 1.00 90.50 89 ARG A C 1
ATOM 711 O O . ARG A 1 89 ? 11.610 14.448 -5.634 1.00 90.50 89 ARG A O 1
ATOM 718 N N . GLU A 1 90 ? 10.408 12.582 -5.925 1.00 87.38 90 GLU A N 1
ATOM 719 C CA . GLU A 1 90 ? 10.263 12.268 -4.494 1.00 87.38 90 GLU A CA 1
ATOM 720 C C . GLU A 1 90 ? 11.623 11.954 -3.854 1.00 87.38 90 GLU A C 1
ATOM 722 O O . GLU A 1 90 ? 11.945 12.480 -2.788 1.00 87.38 90 GLU A O 1
ATOM 727 N N . ALA A 1 91 ? 12.443 11.139 -4.521 1.00 84.44 91 ALA A N 1
ATOM 728 C CA . ALA A 1 91 ? 13.766 10.763 -4.046 1.00 84.44 91 ALA A CA 1
ATOM 729 C C . ALA A 1 91 ? 14.740 11.956 -4.017 1.00 84.44 91 ALA A C 1
ATOM 731 O O . ALA A 1 91 ? 15.411 12.176 -3.008 1.00 84.44 91 ALA A O 1
ATOM 732 N N . GLU A 1 92 ? 14.766 12.771 -5.071 1.00 83.81 92 GLU A N 1
ATOM 733 C CA . GLU A 1 92 ? 15.581 13.990 -5.166 1.00 83.81 92 GLU A CA 1
ATOM 734 C C . GLU A 1 92 ? 15.142 15.055 -4.152 1.00 83.81 92 GLU A C 1
ATOM 736 O O . GLU A 1 92 ? 15.976 15.662 -3.475 1.00 83.81 92 GLU A O 1
ATOM 741 N N . GLY A 1 93 ? 13.828 15.238 -3.983 1.00 79.50 93 GLY A N 1
ATOM 742 C CA . GLY A 1 93 ? 13.260 16.148 -2.990 1.00 79.50 93 GLY A CA 1
ATOM 743 C C . GLY A 1 93 ? 13.603 15.739 -1.558 1.00 79.50 93 GLY A C 1
ATOM 744 O O . GLY A 1 93 ? 13.858 16.602 -0.724 1.00 79.50 93 GLY A O 1
ATOM 745 N N . SER A 1 94 ? 13.684 14.435 -1.280 1.00 70.31 94 SER A N 1
ATOM 746 C CA . SER A 1 94 ? 14.140 13.934 0.022 1.00 70.31 94 SER A CA 1
ATOM 747 C C . SER A 1 94 ? 15.658 14.024 0.240 1.00 70.31 94 SER A C 1
ATOM 749 O O . SER A 1 94 ? 16.087 13.940 1.385 1.00 70.31 94 SER A O 1
ATOM 751 N N . CYS A 1 95 ? 16.449 14.221 -0.826 1.00 68.88 95 CYS A N 1
ATOM 752 C CA . CYS A 1 95 ? 17.918 14.253 -0.797 1.00 68.88 95 CYS A CA 1
ATOM 753 C C . CYS A 1 95 ? 18.52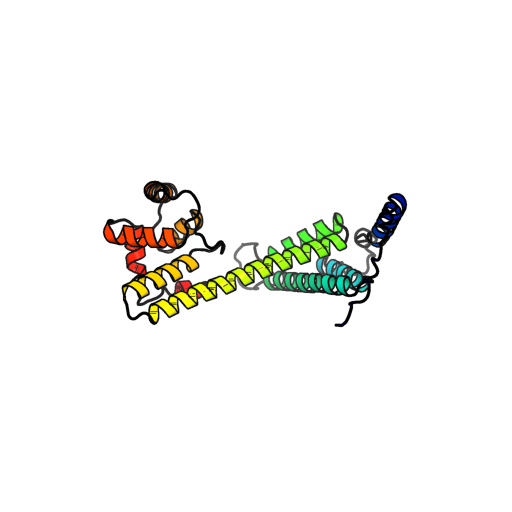8 15.671 -0.797 1.00 68.88 95 CYS A C 1
ATOM 755 O O . CYS A 1 95 ? 19.727 15.837 -0.567 1.00 68.88 95 CYS A O 1
ATOM 757 N N . SER A 1 96 ? 17.722 16.718 -0.984 1.00 57.66 96 SER A N 1
ATOM 758 C CA . SER A 1 96 ? 18.200 18.103 -0.886 1.00 57.66 96 SER A CA 1
ATOM 759 C C . SER A 1 96 ? 18.410 18.488 0.584 1.00 57.66 96 SER A C 1
ATOM 761 O O . SER A 1 96 ? 17.455 18.731 1.317 1.00 57.66 96 SER A O 1
ATOM 763 N N . LEU A 1 97 ? 19.673 18.485 1.019 1.00 53.53 97 LEU A N 1
ATOM 764 C CA . LEU A 1 97 ? 20.088 18.701 2.405 1.00 53.53 97 LEU A CA 1
ATOM 765 C C . LEU A 1 97 ? 19.668 20.068 2.961 1.00 53.53 97 LEU A C 1
ATOM 767 O O . LEU A 1 97 ? 19.957 21.117 2.386 1.00 53.53 97 LEU A O 1
ATOM 771 N N . GLU A 1 98 ? 19.119 20.031 4.175 1.00 44.78 98 GLU A N 1
ATOM 772 C CA . GLU A 1 98 ? 19.275 21.096 5.156 1.00 44.78 98 GLU A CA 1
ATOM 773 C C . GLU A 1 98 ? 20.774 21.347 5.398 1.00 44.78 98 GLU A C 1
ATOM 775 O O . GLU A 1 98 ? 21.452 20.609 6.115 1.00 44.78 98 GLU A O 1
ATOM 780 N N . GLU A 1 99 ? 21.307 22.428 4.830 1.00 47.06 99 GLU A N 1
ATOM 781 C CA . GLU A 1 99 ? 22.578 23.024 5.247 1.00 47.06 99 GLU A CA 1
ATOM 782 C C . GLU A 1 99 ? 22.434 23.726 6.613 1.00 47.06 99 GLU A C 1
ATOM 784 O O . GLU A 1 99 ? 22.711 24.913 6.742 1.00 47.06 99 GLU A O 1
ATOM 789 N N . SER A 1 100 ? 22.001 23.037 7.673 1.00 42.28 100 SER A N 1
ATOM 790 C CA . SER A 1 100 ? 22.234 23.534 9.038 1.00 42.28 100 SER A CA 1
ATOM 791 C C . SER A 1 100 ? 22.041 22.462 10.105 1.00 42.28 100 SER A C 1
ATOM 793 O O . SER A 1 100 ? 21.005 22.392 10.756 1.00 42.28 100 SER A O 1
ATOM 795 N N . SER A 1 101 ? 23.062 21.648 10.348 1.00 41.00 101 SER A N 1
ATOM 796 C CA . SER A 1 101 ? 23.588 21.385 11.700 1.00 41.00 101 SER A CA 1
ATOM 797 C C . SER A 1 101 ? 24.519 20.179 11.662 1.00 41.00 101 SER A C 1
ATOM 799 O O . SER A 1 101 ? 24.178 19.103 11.184 1.00 41.00 101 SER A O 1
ATOM 801 N N . GLY A 1 102 ? 25.742 20.376 12.152 1.00 47.19 102 GLY A N 1
ATOM 802 C CA . GLY A 1 102 ? 26.783 19.356 12.197 1.00 47.19 102 GLY A CA 1
ATOM 803 C C . GLY A 1 102 ? 26.482 18.244 13.199 1.00 47.19 102 GLY A C 1
ATOM 804 O O . GLY A 1 102 ? 27.093 18.195 14.264 1.00 47.19 102 GLY A O 1
ATOM 805 N N . VAL A 1 103 ? 25.581 17.332 12.841 1.00 41.56 103 VAL A N 1
ATOM 806 C CA . VAL A 1 103 ? 25.376 16.063 13.539 1.00 41.56 103 VAL A CA 1
ATOM 807 C C . VAL A 1 103 ? 25.457 14.935 12.516 1.00 41.56 103 VAL A C 1
ATOM 809 O O . VAL A 1 103 ? 24.721 14.889 11.537 1.00 41.56 103 VAL A O 1
ATOM 812 N N . ALA A 1 104 ? 26.409 14.032 12.734 1.00 45.56 104 ALA A N 1
ATOM 813 C CA . ALA A 1 104 ? 26.621 12.848 11.919 1.00 45.56 104 ALA A CA 1
ATOM 814 C C . ALA A 1 104 ? 25.362 11.959 11.888 1.00 45.56 104 ALA A C 1
ATOM 816 O O . ALA A 1 104 ? 24.907 11.494 12.932 1.00 45.56 104 ALA A O 1
ATOM 817 N N . GLY A 1 105 ? 24.836 11.683 10.691 1.00 37.50 105 GLY A N 1
ATOM 818 C CA . GLY A 1 105 ? 23.726 10.750 10.486 1.00 37.50 105 GLY A CA 1
ATOM 819 C C . GLY A 1 105 ? 23.337 10.614 9.013 1.00 37.50 105 GLY A C 1
ATOM 820 O O . GLY A 1 105 ? 22.386 11.240 8.560 1.00 37.50 105 GLY A O 1
ATOM 821 N N . GLY A 1 106 ? 24.081 9.806 8.253 1.00 43.09 106 GLY A N 1
ATOM 822 C CA . GLY A 1 106 ? 23.876 9.566 6.819 1.00 43.09 106 GLY A CA 1
ATOM 823 C C . GLY A 1 106 ? 22.585 8.812 6.478 1.00 43.09 106 GLY A C 1
ATOM 824 O O . GLY A 1 106 ? 22.639 7.631 6.153 1.00 43.09 106 GLY A O 1
ATOM 825 N N . SER A 1 107 ? 21.434 9.489 6.531 1.00 51.50 107 SER A N 1
ATOM 826 C CA . SER A 1 107 ? 20.161 8.977 5.983 1.00 51.50 107 SER A CA 1
ATOM 827 C C . SER A 1 107 ? 19.576 9.831 4.851 1.00 51.50 107 SER A C 1
ATOM 829 O O . SER A 1 107 ? 18.595 9.425 4.233 1.00 51.50 107 SER A O 1
ATOM 831 N N . GLY A 1 108 ? 20.200 10.975 4.541 1.00 52.22 108 GLY A N 1
ATOM 832 C CA . GLY A 1 108 ? 19.617 12.010 3.683 1.00 52.22 108 GLY A CA 1
ATOM 833 C C . GLY A 1 108 ? 19.270 11.568 2.261 1.00 52.22 108 GLY A C 1
ATOM 834 O O . GLY A 1 108 ? 18.380 12.149 1.672 1.00 52.22 108 GLY A O 1
ATOM 835 N N . CYS A 1 109 ? 19.894 10.522 1.711 1.00 60.88 109 CYS A N 1
ATOM 836 C CA . CYS A 1 109 ? 19.703 10.150 0.303 1.00 60.88 109 CYS A CA 1
ATOM 837 C C . CYS A 1 109 ? 19.321 8.677 0.075 1.00 60.88 109 CYS A C 1
ATOM 839 O O . CYS A 1 109 ? 19.388 8.181 -1.046 1.00 60.88 109 CYS A O 1
ATOM 841 N N . MET A 1 110 ? 18.902 7.948 1.117 1.00 68.31 110 MET A N 1
ATOM 842 C CA . MET A 1 110 ? 18.663 6.498 1.007 1.00 68.31 110 MET A CA 1
ATOM 843 C C . MET A 1 110 ? 17.582 6.129 -0.024 1.00 68.31 110 MET A C 1
ATOM 845 O O . MET A 1 110 ? 17.613 5.040 -0.591 1.00 68.31 110 MET A O 1
ATOM 849 N N . SER A 1 111 ? 16.604 7.004 -0.249 1.00 79.19 111 SER A N 1
ATOM 850 C CA . SER A 1 111 ? 15.557 6.865 -1.272 1.00 79.19 111 SER A CA 1
ATOM 851 C C . SER A 1 111 ? 16.126 6.968 -2.691 1.00 79.19 111 SER A C 1
ATOM 853 O O . SER A 1 111 ? 15.805 6.128 -3.532 1.00 79.19 111 SER A O 1
ATOM 855 N N . LEU A 1 112 ? 17.002 7.945 -2.936 1.00 81.88 112 LEU A N 1
ATOM 856 C CA . LEU A 1 112 ? 17.670 8.153 -4.222 1.00 81.88 112 LEU A CA 1
ATOM 857 C C . LEU A 1 112 ? 18.663 7.031 -4.515 1.00 81.88 112 LEU A C 1
ATOM 859 O O . LEU A 1 112 ? 18.607 6.442 -5.588 1.00 81.88 112 LEU A O 1
ATOM 863 N N . GLU A 1 113 ? 19.486 6.649 -3.537 1.00 81.88 113 GLU A N 1
ATOM 864 C CA . GLU A 1 113 ? 20.427 5.530 -3.669 1.00 81.88 113 GLU A CA 1
ATOM 865 C C . GLU A 1 113 ? 19.705 4.210 -3.983 1.00 81.88 113 GLU A C 1
ATOM 867 O O . GLU A 1 113 ? 20.159 3.427 -4.818 1.00 81.88 113 GLU A O 1
ATOM 872 N N . ARG A 1 114 ? 18.548 3.959 -3.353 1.00 86.56 114 ARG A N 1
ATOM 873 C CA . ARG A 1 114 ? 17.714 2.782 -3.653 1.00 86.56 114 ARG A CA 1
ATOM 874 C C . ARG A 1 114 ? 17.128 2.837 -5.060 1.00 86.56 114 ARG A C 1
ATOM 876 O O . ARG A 1 114 ? 17.096 1.803 -5.726 1.00 86.56 114 ARG A O 1
ATOM 883 N N . LEU A 1 115 ? 16.661 4.005 -5.503 1.00 87.81 115 LEU A N 1
ATOM 884 C CA . LEU A 1 115 ? 16.114 4.179 -6.848 1.00 87.81 115 LEU A CA 1
ATOM 885 C C . LEU A 1 115 ? 17.202 3.992 -7.911 1.00 87.81 115 LEU A C 1
ATOM 887 O O . LEU A 1 115 ? 16.997 3.249 -8.868 1.00 87.81 115 LEU A O 1
ATOM 891 N N . GLU A 1 116 ? 18.377 4.585 -7.710 1.00 87.19 116 GLU A N 1
ATOM 892 C CA . GLU A 1 116 ? 19.537 4.374 -8.573 1.00 87.19 116 GLU A CA 1
ATOM 893 C C . GLU A 1 116 ? 19.953 2.906 -8.610 1.00 87.19 116 GLU A C 1
ATOM 895 O O . GLU A 1 116 ? 20.157 2.358 -9.690 1.00 87.19 116 GLU A O 1
ATOM 900 N N . ALA A 1 117 ? 20.051 2.236 -7.458 1.00 86.94 117 ALA A N 1
ATOM 901 C CA . ALA A 1 117 ? 20.397 0.818 -7.399 1.00 86.94 117 ALA A CA 1
ATOM 902 C C . ALA A 1 117 ? 19.378 -0.055 -8.148 1.00 86.94 117 ALA A C 1
ATOM 904 O O . ALA A 1 117 ? 19.766 -0.966 -8.884 1.00 86.94 117 ALA A O 1
ATOM 905 N N . PHE A 1 118 ? 18.085 0.250 -8.009 1.00 88.75 118 PHE A N 1
ATOM 906 C CA . PHE A 1 118 ? 17.019 -0.409 -8.758 1.00 88.75 118 PHE A CA 1
ATOM 907 C C . PHE A 1 118 ? 17.180 -0.205 -10.269 1.00 88.75 118 PHE A C 1
ATOM 909 O O . PHE A 1 118 ? 17.137 -1.180 -11.023 1.00 88.75 118 PHE A O 1
ATOM 91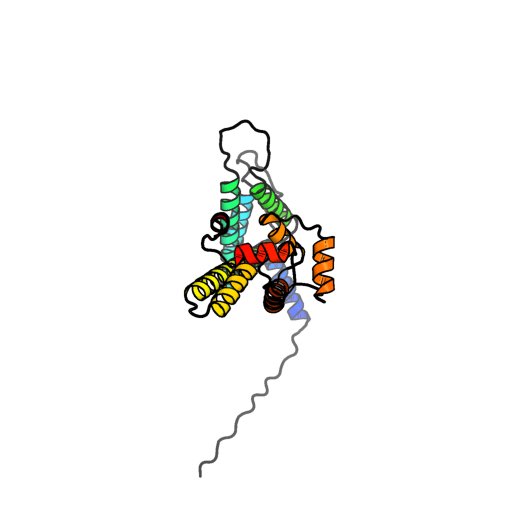6 N N . VAL A 1 119 ? 17.428 1.033 -10.710 1.00 89.25 119 VAL A N 1
ATOM 917 C CA . VAL A 1 119 ? 17.680 1.346 -12.121 1.00 89.25 119 VAL A CA 1
ATOM 918 C C . VAL A 1 119 ? 18.909 0.588 -12.616 1.00 89.25 119 VAL A C 1
ATOM 920 O O . VAL A 1 119 ? 18.770 -0.166 -13.571 1.00 89.25 119 VAL A O 1
ATOM 923 N N . ARG A 1 120 ? 20.063 0.656 -11.930 1.00 87.12 120 ARG A N 1
ATOM 924 C CA . ARG A 1 120 ? 21.283 -0.109 -12.281 1.00 87.12 120 ARG A CA 1
ATOM 925 C C . ARG A 1 120 ? 20.981 -1.589 -12.481 1.00 87.12 120 ARG A C 1
ATOM 927 O O . ARG A 1 120 ? 21.411 -2.183 -13.468 1.00 87.12 120 ARG A O 1
ATOM 934 N N . GLN A 1 121 ? 20.241 -2.191 -11.552 1.00 84.69 121 GLN A N 1
ATOM 935 C CA . GLN A 1 121 ? 19.893 -3.605 -11.629 1.00 84.69 121 GLN A CA 1
ATOM 936 C C . GLN A 1 121 ? 19.048 -3.914 -12.870 1.00 84.69 121 GLN A C 1
ATOM 938 O O . GLN A 1 121 ? 19.358 -4.852 -13.602 1.00 84.69 121 GLN A O 1
ATOM 943 N N . MET A 1 122 ? 17.999 -3.132 -13.122 1.00 83.25 122 MET A N 1
ATOM 944 C CA . MET A 1 122 ? 17.076 -3.374 -14.235 1.00 83.25 122 MET A CA 1
ATOM 945 C C . MET A 1 122 ? 17.740 -3.144 -15.586 1.00 83.25 122 MET A C 1
ATOM 947 O O . MET A 1 122 ? 17.600 -3.942 -16.505 1.00 83.25 122 MET A O 1
ATOM 951 N N . VAL A 1 123 ? 18.526 -2.090 -15.668 1.00 75.19 123 VAL A N 1
ATOM 952 C CA . VAL A 1 123 ? 19.255 -1.670 -16.850 1.00 75.19 123 VAL A CA 1
ATOM 953 C C . VAL A 1 123 ? 20.314 -2.687 -17.291 1.00 75.19 123 VAL A C 1
ATOM 955 O O . VAL A 1 123 ? 20.462 -2.958 -18.481 1.00 75.19 123 VAL A O 1
ATOM 958 N N . HIS A 1 124 ? 21.037 -3.295 -16.347 1.00 70.12 124 HIS A N 1
ATOM 959 C CA . HIS A 1 124 ? 22.059 -4.294 -16.674 1.00 70.12 124 HIS A CA 1
ATOM 960 C C . HIS A 1 124 ? 21.496 -5.695 -16.930 1.00 70.12 124 HIS A C 1
ATOM 962 O O . HIS A 1 124 ? 22.148 -6.498 -17.597 1.00 70.12 124 HIS A O 1
ATOM 968 N N . GLN A 1 125 ? 20.332 -6.028 -16.365 1.00 71.25 125 GLN A N 1
ATOM 969 C CA . GLN A 1 125 ? 19.858 -7.416 -16.297 1.00 71.25 125 GLN A CA 1
ATOM 970 C C . GLN A 1 125 ? 18.572 -7.675 -17.081 1.00 71.25 125 GLN A C 1
ATOM 972 O O . GLN A 1 125 ? 18.206 -8.839 -17.266 1.00 71.25 125 GLN A O 1
ATOM 977 N N . ALA A 1 126 ? 17.869 -6.635 -17.532 1.00 74.62 126 ALA A N 1
ATOM 978 C CA . ALA A 1 126 ? 16.532 -6.779 -18.079 1.00 74.62 126 ALA A CA 1
ATOM 979 C C . ALA A 1 126 ? 16.279 -5.917 -19.329 1.00 74.62 126 ALA A C 1
ATOM 981 O O . ALA A 1 126 ? 16.803 -4.815 -19.457 1.00 74.62 126 ALA A O 1
ATOM 982 N N . PRO A 1 127 ? 15.425 -6.389 -20.257 1.00 83.12 127 PRO A N 1
ATOM 983 C CA . PRO A 1 127 ? 14.944 -5.556 -21.355 1.00 83.12 127 PRO A CA 1
ATOM 984 C C . PRO A 1 127 ? 14.043 -4.427 -20.828 1.00 83.12 127 PRO A C 1
ATOM 986 O O . PRO A 1 127 ? 13.300 -4.629 -19.862 1.00 83.12 127 PRO A O 1
ATOM 989 N N . THR A 1 128 ? 14.003 -3.282 -21.519 1.00 84.44 128 THR A N 1
ATOM 990 C CA . THR A 1 128 ? 13.210 -2.088 -21.138 1.00 84.44 128 THR A CA 1
ATOM 991 C C . THR A 1 128 ? 11.730 -2.399 -20.912 1.00 84.44 128 THR A C 1
ATOM 993 O O . THR A 1 128 ? 11.088 -1.864 -20.011 1.00 84.44 128 THR A O 1
ATOM 996 N N . ARG A 1 129 ? 11.180 -3.370 -21.649 1.00 86.50 129 ARG A N 1
ATOM 997 C CA . ARG A 1 129 ? 9.815 -3.865 -21.430 1.00 86.50 129 ARG A CA 1
ATOM 998 C C . ARG A 1 129 ? 9.585 -4.406 -20.015 1.00 86.50 129 ARG A C 1
ATOM 1000 O O . ARG A 1 129 ? 8.509 -4.203 -19.454 1.00 86.50 129 ARG A O 1
ATOM 1007 N N . LEU A 1 130 ? 10.552 -5.140 -19.462 1.00 87.38 130 LEU A N 1
ATOM 1008 C CA . LEU A 1 130 ? 10.444 -5.670 -18.104 1.00 87.38 130 LEU A CA 1
ATOM 1009 C C . LEU A 1 130 ? 10.548 -4.533 -17.086 1.00 87.38 130 LEU A C 1
ATOM 1011 O O . LEU A 1 130 ? 9.819 -4.553 -16.103 1.00 87.38 130 LEU A O 1
ATOM 1015 N N . PHE A 1 131 ? 11.369 -3.515 -17.359 1.00 90.06 131 PHE A N 1
ATOM 1016 C CA . PHE A 1 131 ? 11.421 -2.295 -16.554 1.00 90.06 131 PHE A CA 1
ATOM 1017 C C . PHE A 1 131 ? 10.064 -1.583 -16.490 1.00 90.06 131 PHE A C 1
ATOM 1019 O O . PHE A 1 131 ? 9.535 -1.394 -15.395 1.00 90.06 131 PHE A O 1
ATOM 1026 N N . VAL A 1 132 ? 9.424 -1.332 -17.638 1.00 91.75 132 VAL A N 1
ATOM 1027 C CA . VAL A 1 132 ? 8.050 -0.794 -17.715 1.00 91.75 132 VAL A CA 1
ATOM 1028 C C . VAL A 1 132 ? 7.062 -1.656 -16.929 1.00 91.75 132 VAL A C 1
ATOM 1030 O O . VAL A 1 132 ? 6.253 -1.141 -16.161 1.00 91.75 132 VAL A O 1
ATOM 1033 N N . GLN A 1 133 ? 7.115 -2.980 -17.099 1.00 92.50 133 GLN A N 1
ATOM 1034 C CA . GLN A 1 133 ? 6.203 -3.885 -16.406 1.00 92.50 133 GLN A CA 1
ATOM 1035 C C . GLN A 1 133 ? 6.390 -3.835 -14.884 1.00 92.50 133 GLN A C 1
ATOM 1037 O O . GLN A 1 133 ? 5.397 -3.814 -14.158 1.00 92.50 133 GLN A O 1
ATOM 1042 N N . THR A 1 134 ? 7.632 -3.789 -14.403 1.00 92.44 134 THR A N 1
ATOM 1043 C CA . THR A 1 134 ? 7.932 -3.658 -12.974 1.00 92.44 134 THR A CA 1
ATOM 1044 C C . THR A 1 134 ? 7.405 -2.335 -12.424 1.00 92.44 134 THR A C 1
ATOM 1046 O O . THR A 1 134 ? 6.722 -2.344 -11.403 1.00 92.44 134 THR A O 1
ATOM 1049 N N . LEU A 1 135 ? 7.630 -1.217 -13.121 1.00 94.19 135 LEU A N 1
ATOM 1050 C CA . LEU A 1 135 ? 7.107 0.094 -12.722 1.00 94.19 135 LEU A CA 1
ATOM 1051 C C . LEU A 1 135 ? 5.574 0.103 -12.630 1.00 94.19 135 LEU A C 1
ATOM 1053 O O . LEU A 1 135 ? 5.026 0.616 -11.661 1.00 94.19 135 LEU A O 1
ATOM 1057 N N . LEU A 1 136 ? 4.870 -0.532 -13.573 1.00 94.19 136 LEU A N 1
ATOM 1058 C CA . LEU A 1 136 ? 3.407 -0.655 -13.517 1.00 94.19 136 LEU A CA 1
ATOM 1059 C C . LEU A 1 136 ? 2.914 -1.490 -12.331 1.00 94.19 136 LEU A C 1
ATOM 1061 O O . LEU A 1 136 ? 1.867 -1.185 -11.758 1.00 94.19 136 LEU A O 1
ATOM 1065 N N . VAL A 1 137 ? 3.637 -2.555 -11.973 1.00 94.81 137 VAL A N 1
ATOM 1066 C CA . VAL A 1 137 ? 3.311 -3.371 -10.795 1.00 94.81 137 VAL A CA 1
ATOM 1067 C C . VAL A 1 137 ? 3.492 -2.554 -9.517 1.00 94.81 137 VAL A C 1
ATOM 1069 O O . VAL A 1 137 ? 2.610 -2.585 -8.661 1.00 94.81 137 VAL A O 1
ATOM 1072 N N . LEU A 1 138 ? 4.585 -1.793 -9.412 1.00 92.62 138 LEU A N 1
ATOM 1073 C CA . LEU A 1 138 ? 4.844 -0.906 -8.275 1.00 92.62 138 LEU A CA 1
ATOM 1074 C C . LEU A 1 138 ? 3.780 0.201 -8.169 1.00 92.62 138 LEU A C 1
ATOM 1076 O O . LEU A 1 138 ? 3.178 0.359 -7.110 1.00 92.62 138 LEU A O 1
ATOM 1080 N N . ASP A 1 139 ? 3.452 0.874 -9.275 1.00 93.75 139 ASP A N 1
ATOM 1081 C CA . ASP A 1 139 ? 2.372 1.871 -9.356 1.00 93.75 139 ASP A CA 1
ATOM 1082 C C . ASP A 1 139 ? 1.006 1.278 -8.955 1.00 93.75 139 ASP A C 1
ATOM 1084 O O . ASP A 1 139 ? 0.190 1.900 -8.272 1.00 93.75 139 ASP A O 1
ATOM 1088 N N . GLY A 1 140 ? 0.718 0.043 -9.373 1.00 93.19 140 GLY A N 1
ATOM 1089 C CA . GLY A 1 140 ? -0.478 -0.686 -8.947 1.00 93.19 140 GLY A CA 1
ATOM 1090 C C . GLY A 1 140 ? -0.503 -0.959 -7.441 1.00 93.19 140 GLY A C 1
ATOM 1091 O O . GLY A 1 140 ? -1.521 -0.718 -6.794 1.00 93.19 140 GLY A O 1
ATOM 1092 N N . ALA A 1 141 ? 0.608 -1.435 -6.876 1.00 89.69 141 ALA A N 1
ATOM 1093 C CA . ALA A 1 141 ? 0.721 -1.734 -5.452 1.00 89.69 141 ALA A CA 1
ATOM 1094 C C . ALA A 1 141 ? 0.554 -0.476 -4.584 1.00 89.69 141 ALA A C 1
ATOM 1096 O O . ALA A 1 141 ? -0.211 -0.501 -3.618 1.00 89.69 141 ALA A O 1
ATOM 1097 N N . GLU A 1 142 ? 1.191 0.635 -4.959 1.00 91.38 142 GLU A N 1
ATOM 1098 C CA . GLU A 1 142 ? 1.068 1.904 -4.235 1.00 91.38 142 GLU A CA 1
ATOM 1099 C C . GLU A 1 142 ? -0.354 2.459 -4.278 1.00 91.38 142 GLU A C 1
ATOM 1101 O O . GLU A 1 142 ? -0.898 2.833 -3.240 1.00 91.38 142 GLU A O 1
ATOM 1106 N N . ARG A 1 143 ? -1.006 2.453 -5.448 1.00 90.31 143 ARG A N 1
ATOM 1107 C CA . ARG A 1 143 ? -2.406 2.891 -5.553 1.00 90.31 143 ARG A CA 1
ATOM 1108 C C . ARG A 1 143 ? -3.345 2.010 -4.746 1.00 90.31 143 ARG A C 1
ATOM 1110 O O . ARG A 1 143 ? -4.248 2.538 -4.106 1.00 90.31 143 ARG A O 1
ATOM 1117 N N . ASN A 1 144 ? -3.140 0.696 -4.752 1.00 88.56 144 ASN A N 1
ATOM 1118 C CA . ASN A 1 144 ? -3.945 -0.217 -3.946 1.00 88.56 144 ASN A CA 1
ATOM 1119 C C . ASN A 1 144 ? -3.764 0.060 -2.449 1.00 88.56 144 ASN A C 1
ATOM 1121 O O . ASN A 1 144 ? -4.756 0.121 -1.728 1.00 88.56 144 ASN A O 1
ATOM 1125 N N . SER A 1 145 ? -2.527 0.290 -2.002 1.00 87.50 145 SER A N 1
ATOM 1126 C CA . SER A 1 145 ? -2.230 0.661 -0.614 1.00 87.50 145 SER A CA 1
ATOM 1127 C C . SER A 1 145 ? -2.859 2.007 -0.236 1.00 87.50 145 SER A C 1
ATOM 1129 O O . SER A 1 145 ? -3.562 2.111 0.766 1.00 87.50 145 SER A O 1
ATOM 1131 N N . ALA A 1 146 ? -2.728 3.028 -1.087 1.00 87.69 146 ALA A N 1
ATOM 1132 C CA . ALA A 1 146 ? -3.349 4.334 -0.872 1.00 87.69 146 ALA A CA 1
ATOM 1133 C C . ALA A 1 146 ? -4.886 4.255 -0.845 1.00 87.69 146 ALA A C 1
ATOM 1135 O O . ALA A 1 146 ? -5.527 4.887 -0.007 1.00 87.69 146 ALA A O 1
ATOM 1136 N N . GLN A 1 147 ? -5.493 3.452 -1.726 1.00 88.94 147 GLN A N 1
ATOM 1137 C CA . GLN A 1 147 ? -6.935 3.201 -1.723 1.00 88.94 147 GLN A CA 1
ATOM 1138 C C . GLN A 1 147 ? -7.384 2.445 -0.472 1.00 88.94 147 GLN A C 1
ATOM 1140 O O . GLN A 1 147 ? -8.432 2.776 0.082 1.00 88.94 147 GLN A O 1
ATOM 1145 N N . ALA A 1 148 ? -6.619 1.449 -0.021 1.00 85.06 148 ALA A N 1
ATOM 1146 C CA . ALA A 1 148 ? -6.882 0.757 1.235 1.00 85.06 148 ALA A CA 1
ATOM 1147 C C . ALA A 1 148 ? -6.827 1.746 2.406 1.00 85.06 148 ALA A C 1
ATOM 1149 O O . ALA A 1 148 ? -7.767 1.797 3.199 1.00 85.06 148 ALA A O 1
ATOM 1150 N N . LYS A 1 149 ? -5.804 2.613 2.443 1.00 84.31 149 LYS A N 1
ATOM 1151 C CA . LYS A 1 149 ? -5.638 3.626 3.491 1.00 84.31 149 LYS A CA 1
ATOM 1152 C C . LYS A 1 149 ? -6.803 4.608 3.495 1.00 84.31 149 LYS A C 1
ATOM 1154 O O . LYS A 1 149 ? -7.411 4.815 4.534 1.00 84.31 149 LYS A O 1
ATOM 1159 N N . ALA A 1 150 ? -7.182 5.142 2.334 1.00 87.44 150 ALA A N 1
ATOM 1160 C CA . ALA A 1 150 ? -8.309 6.067 2.205 1.00 87.44 150 ALA A CA 1
ATOM 1161 C C . ALA A 1 150 ? -9.657 5.431 2.593 1.00 87.44 150 ALA A C 1
ATOM 1163 O O . ALA A 1 150 ? -10.514 6.072 3.201 1.00 87.44 150 ALA A O 1
ATOM 1164 N N . ARG A 1 151 ? -9.865 4.152 2.254 1.00 87.69 151 ARG A N 1
ATOM 1165 C CA . ARG A 1 151 ? -11.056 3.410 2.692 1.00 87.69 151 ARG A CA 1
ATOM 1166 C C . ARG A 1 151 ? -11.067 3.225 4.202 1.00 87.69 151 ARG A C 1
ATOM 1168 O O . ARG A 1 151 ? -12.127 3.351 4.806 1.00 87.69 151 ARG A O 1
ATOM 1175 N N . MET A 1 152 ? -9.916 2.932 4.799 1.00 85.94 152 MET A N 1
ATOM 1176 C CA . MET A 1 152 ? -9.808 2.754 6.240 1.00 85.94 152 MET A CA 1
ATOM 1177 C C . MET A 1 152 ? -10.027 4.061 6.994 1.00 85.94 152 MET A C 1
ATOM 1179 O O . MET A 1 152 ? -10.852 4.098 7.900 1.00 85.94 152 MET A O 1
ATOM 1183 N N . THR A 1 153 ? -9.383 5.155 6.580 1.00 84.94 153 THR A N 1
ATOM 1184 C CA . THR A 1 153 ? -9.588 6.471 7.205 1.00 84.94 153 THR A CA 1
ATOM 1185 C C . THR A 1 153 ? -11.052 6.897 7.127 1.00 84.94 153 THR A C 1
ATOM 1187 O O . THR A 1 153 ? -11.609 7.375 8.112 1.00 84.94 153 THR A O 1
ATOM 1190 N N . SER A 1 154 ? -11.723 6.627 6.002 1.00 88.38 154 SER A N 1
ATOM 1191 C CA . SER A 1 154 ? -13.166 6.840 5.876 1.00 88.38 154 SER A CA 1
ATOM 1192 C C . SER A 1 154 ? -13.991 5.965 6.827 1.00 88.38 154 SER A C 1
ATOM 1194 O O . SER A 1 154 ? -15.007 6.443 7.326 1.00 88.38 154 SER A O 1
ATOM 1196 N N . LYS A 1 155 ? -13.596 4.710 7.083 1.00 86.50 155 LYS A N 1
ATOM 1197 C CA . LYS A 1 155 ? -14.279 3.833 8.050 1.00 86.50 155 LYS A CA 1
ATOM 1198 C C . LYS A 1 155 ? -14.102 4.315 9.487 1.00 86.50 155 LYS A C 1
ATOM 1200 O O . LYS A 1 155 ? -15.084 4.342 10.220 1.00 86.50 155 LYS A O 1
ATOM 1205 N N . VAL A 1 156 ? -12.888 4.719 9.868 1.00 84.19 156 VAL A N 1
ATOM 1206 C CA . VAL A 1 156 ? -12.601 5.293 11.194 1.00 84.19 156 VAL A CA 1
ATOM 1207 C C . VAL A 1 156 ? -13.454 6.541 11.417 1.00 84.19 156 VAL A C 1
ATOM 1209 O O . VAL A 1 156 ? -14.151 6.630 12.424 1.00 84.19 156 VAL A O 1
ATOM 1212 N N . ALA A 1 157 ? -13.462 7.464 10.450 1.00 83.56 157 ALA A N 1
ATOM 1213 C CA . ALA A 1 157 ? -14.264 8.682 10.525 1.00 83.56 157 ALA A CA 1
ATOM 1214 C C . ALA A 1 157 ? -15.768 8.378 10.623 1.00 83.56 157 ALA A C 1
ATOM 1216 O O . ALA A 1 157 ? -16.450 8.921 11.485 1.00 83.56 157 ALA A O 1
ATOM 1217 N N . ALA A 1 158 ? -16.280 7.460 9.796 1.00 86.56 158 ALA A N 1
ATOM 1218 C CA . ALA A 1 158 ? -17.692 7.087 9.821 1.00 86.56 158 ALA A CA 1
ATOM 1219 C C . ALA A 1 158 ? -18.117 6.454 11.158 1.00 86.56 158 ALA A C 1
ATOM 1221 O O . ALA A 1 158 ? -19.191 6.780 11.662 1.00 86.56 158 ALA A O 1
ATOM 1222 N N . ALA A 1 159 ? -17.286 5.583 11.739 1.00 81.12 159 ALA A N 1
ATOM 1223 C CA . ALA A 1 159 ? -17.550 4.966 13.039 1.00 81.12 159 ALA A CA 1
ATOM 1224 C C . ALA A 1 159 ? -17.492 5.999 14.182 1.00 81.12 159 ALA A C 1
ATOM 1226 O O . ALA A 1 159 ? -18.364 6.016 15.047 1.00 81.12 159 ALA A O 1
ATOM 1227 N N . ALA A 1 160 ? -16.530 6.927 14.153 1.00 76.31 160 ALA A N 1
ATOM 1228 C CA . ALA A 1 160 ? -16.463 8.021 15.124 1.00 76.31 160 ALA A CA 1
ATOM 1229 C C . ALA A 1 160 ? -17.700 8.939 15.045 1.00 76.31 160 ALA A C 1
ATOM 1231 O O . ALA A 1 160 ? -18.329 9.234 16.059 1.00 76.31 160 ALA A O 1
ATOM 1232 N N . GLU A 1 161 ? -18.125 9.320 13.838 1.00 82.69 161 GLU A N 1
ATOM 1233 C CA . GLU A 1 161 ? -19.350 10.105 13.644 1.00 82.69 161 GLU A CA 1
ATOM 1234 C C . GLU A 1 161 ? -20.621 9.344 14.052 1.00 82.69 161 GLU A C 1
ATOM 1236 O O . GLU A 1 161 ? -21.595 9.945 14.516 1.00 82.69 161 GLU A O 1
ATOM 1241 N N . ALA A 1 162 ? -20.661 8.026 13.835 1.00 83.81 162 ALA A N 1
ATOM 1242 C CA . ALA A 1 162 ? -21.772 7.185 14.266 1.00 83.81 162 ALA A CA 1
ATOM 1243 C C . ALA A 1 162 ? -21.861 7.126 15.795 1.00 83.81 162 ALA A C 1
ATOM 1245 O O . ALA A 1 162 ? -22.963 7.247 16.336 1.00 83.81 162 ALA A O 1
ATOM 1246 N N . ALA A 1 163 ? -20.716 7.035 16.478 1.00 80.31 163 ALA A N 1
ATOM 1247 C CA . ALA A 1 163 ? -20.644 7.086 17.930 1.00 80.31 163 ALA A CA 1
ATOM 1248 C C . ALA A 1 163 ? -21.182 8.402 18.505 1.00 80.31 163 ALA A C 1
ATOM 1250 O O . ALA A 1 163 ? -21.964 8.371 19.452 1.00 80.31 163 ALA A O 1
ATOM 1251 N N . ASP A 1 164 ? -20.817 9.544 17.920 1.00 78.88 164 ASP A N 1
ATOM 1252 C CA . ASP A 1 164 ? -21.265 10.862 18.397 1.00 78.88 164 ASP A CA 1
ATOM 1253 C C . ASP A 1 164 ? -22.762 11.109 18.166 1.00 78.88 164 ASP A C 1
ATOM 1255 O O . ASP A 1 164 ? -23.409 11.849 18.908 1.00 78.88 164 ASP A O 1
ATOM 1259 N N . ARG A 1 165 ? -23.340 10.484 17.135 1.00 88.62 165 ARG A N 1
ATOM 1260 C CA . ARG A 1 165 ? -24.770 10.606 16.810 1.00 88.62 165 ARG A CA 1
ATOM 1261 C C . ARG A 1 165 ? -25.649 9.639 17.606 1.00 88.62 165 ARG A C 1
ATOM 1263 O O . ARG A 1 165 ? -26.870 9.813 17.639 1.00 88.62 165 ARG A O 1
ATOM 1270 N N . ALA A 1 166 ? -25.069 8.594 18.185 1.00 84.56 166 ALA A N 1
ATOM 1271 C CA . ALA A 1 166 ? -25.819 7.556 18.870 1.00 84.56 166 ALA A CA 1
ATOM 1272 C C . ALA A 1 166 ? -26.481 8.100 20.147 1.00 84.56 166 ALA A C 1
ATOM 1274 O O . ALA A 1 166 ? -25.835 8.627 21.045 1.00 84.56 166 ALA A O 1
ATOM 1275 N N . VAL A 1 167 ? -27.807 7.951 20.216 1.00 86.12 167 VAL A N 1
ATOM 1276 C CA . VAL A 1 167 ? -28.610 8.307 21.401 1.00 86.12 167 VAL A CA 1
ATOM 1277 C C . VAL A 1 167 ? -28.493 7.229 22.479 1.00 86.12 167 VAL A C 1
ATOM 1279 O O . VAL A 1 167 ? -28.555 7.527 23.669 1.00 86.12 167 VAL A O 1
ATOM 1282 N N . ASP A 1 168 ? -28.342 5.973 22.055 1.00 88.38 168 ASP A N 1
ATOM 1283 C CA . ASP A 1 168 ? -28.145 4.836 22.946 1.00 88.38 168 ASP A CA 1
ATOM 1284 C C . ASP A 1 168 ? -26.654 4.731 23.326 1.00 88.38 168 ASP A C 1
ATOM 1286 O O . ASP A 1 168 ? -25.814 4.605 22.424 1.00 88.38 168 ASP A O 1
ATOM 1290 N N . PRO A 1 169 ? -26.304 4.780 24.627 1.00 78.44 169 PRO A N 1
ATOM 1291 C CA . PRO A 1 169 ? -24.917 4.699 25.079 1.00 78.44 169 PRO A CA 1
ATOM 1292 C C . PRO A 1 169 ? -24.226 3.388 24.680 1.00 78.44 169 PRO A C 1
ATOM 1294 O O . PRO A 1 169 ? -23.015 3.394 24.460 1.00 78.44 169 PRO A O 1
ATOM 1297 N N . GLU A 1 170 ? -24.966 2.287 24.535 1.00 79.38 170 GLU A N 1
ATOM 1298 C CA . GLU A 1 170 ? -24.398 0.996 24.139 1.00 79.38 170 GLU A CA 1
ATOM 1299 C C . GLU A 1 170 ? -24.000 0.996 22.659 1.00 79.38 170 GLU A C 1
ATOM 1301 O O . GLU A 1 170 ? -22.923 0.532 22.277 1.00 79.38 170 GLU A O 1
ATOM 1306 N N . VAL A 1 171 ? -24.833 1.613 21.816 1.00 82.50 171 VAL A N 1
ATOM 1307 C CA . VAL A 1 171 ? -24.531 1.807 20.392 1.00 82.50 171 VAL A CA 1
ATOM 1308 C C . VAL A 1 171 ? -23.345 2.759 20.227 1.00 82.50 171 VAL A C 1
ATOM 1310 O O . VAL A 1 171 ? -22.427 2.457 19.467 1.00 82.50 171 VAL A O 1
ATOM 1313 N N . ALA A 1 172 ? -23.311 3.862 20.985 1.00 79.19 172 ALA A N 1
ATOM 1314 C CA . ALA A 1 172 ? -22.186 4.797 20.974 1.00 79.19 172 ALA A CA 1
ATOM 1315 C C . ALA A 1 172 ? -20.867 4.097 21.335 1.00 79.19 172 ALA A C 1
ATOM 1317 O O . ALA A 1 172 ? -19.846 4.282 20.671 1.00 79.19 172 ALA A O 1
ATOM 1318 N N . ARG A 1 173 ? -20.894 3.245 22.365 1.00 77.88 173 ARG A N 1
ATOM 1319 C CA . ARG A 1 173 ? -19.740 2.463 22.819 1.00 77.88 173 ARG A CA 1
ATOM 1320 C C . ARG A 1 173 ? -19.248 1.491 21.745 1.00 77.88 173 ARG A C 1
ATOM 1322 O O . ARG A 1 173 ? -18.049 1.461 21.467 1.00 77.88 173 ARG A O 1
ATOM 1329 N N . ARG A 1 174 ? -20.150 0.734 21.111 1.00 84.06 174 ARG A N 1
ATOM 1330 C CA . ARG A 1 174 ? -19.794 -0.214 20.040 1.00 84.06 174 ARG A CA 1
ATOM 1331 C C . ARG A 1 174 ? -19.142 0.484 18.843 1.00 84.06 174 ARG A C 1
ATOM 1333 O O . ARG A 1 174 ? -18.140 -0.004 18.318 1.00 84.06 174 ARG A O 1
ATOM 1340 N N . GLU A 1 175 ? -19.660 1.640 18.437 1.00 85.00 175 GLU A N 1
ATOM 1341 C CA . GLU A 1 175 ? -19.093 2.425 17.333 1.00 85.00 175 GLU A CA 1
ATOM 1342 C C . GLU A 1 175 ? -17.711 3.010 17.686 1.00 85.00 175 GLU A C 1
ATOM 1344 O O . GLU A 1 175 ? -16.797 2.974 16.862 1.00 85.00 175 GLU A O 1
ATOM 1349 N N . ARG A 1 176 ? -17.487 3.434 18.940 1.00 79.75 176 ARG A N 1
ATOM 1350 C CA . ARG A 1 176 ? -16.152 3.866 19.414 1.00 79.75 176 ARG A CA 1
ATOM 1351 C C . ARG A 1 176 ? -15.125 2.743 19.354 1.00 79.75 176 ARG A C 1
ATOM 1353 O O . ARG A 1 176 ? -14.014 2.950 18.871 1.00 79.75 176 ARG A O 1
ATOM 1360 N N . LEU A 1 177 ? -15.494 1.548 19.811 1.00 81.88 177 LEU A N 1
ATOM 1361 C CA . LEU A 1 177 ? -14.622 0.374 19.727 1.00 81.88 177 LEU A CA 1
ATOM 1362 C C . LEU A 1 177 ? -14.345 -0.021 18.270 1.00 81.88 177 LEU A C 1
ATOM 1364 O O . LEU A 1 177 ? -13.239 -0.444 17.946 1.00 81.88 177 LEU A O 1
ATOM 1368 N N . THR A 1 178 ? -15.317 0.179 17.380 1.00 86.94 178 THR A N 1
ATOM 1369 C CA . THR A 1 178 ? -15.151 -0.047 15.939 1.00 86.94 178 THR A CA 1
ATOM 1370 C C . THR A 1 178 ? -14.168 0.949 15.317 1.00 86.94 178 THR A C 1
ATOM 1372 O O . THR A 1 178 ? -13.285 0.547 14.558 1.00 86.94 178 THR A O 1
ATOM 1375 N N . ALA A 1 179 ? -14.261 2.234 15.669 1.00 84.50 179 ALA A N 1
ATOM 1376 C CA . ALA A 1 179 ? -13.301 3.249 15.234 1.00 84.50 179 ALA A CA 1
ATOM 1377 C C . ALA A 1 179 ? -11.884 2.935 15.739 1.00 84.50 179 ALA A C 1
ATOM 1379 O O . ALA A 1 179 ? -10.923 3.020 14.974 1.00 84.50 179 ALA A O 1
ATOM 1380 N N . LEU A 1 180 ? -11.768 2.514 17.003 1.00 83.94 180 LEU A N 1
ATOM 1381 C CA . LEU A 1 180 ? -10.505 2.104 17.609 1.00 83.94 180 LEU A CA 1
ATOM 1382 C C . LEU A 1 180 ? -9.895 0.911 16.867 1.00 83.94 180 LEU A C 1
ATOM 1384 O O . LEU A 1 180 ? -8.739 0.986 16.476 1.00 83.94 180 LEU A O 1
ATOM 1388 N N . PHE A 1 181 ? -10.670 -0.142 16.599 1.00 87.25 181 PHE A N 1
ATOM 1389 C CA . PHE A 1 181 ? -10.203 -1.315 15.854 1.00 87.25 181 PHE A CA 1
ATOM 1390 C C . PHE A 1 181 ? -9.561 -0.933 14.513 1.00 87.25 181 PHE A C 1
ATOM 1392 O O . PHE A 1 181 ? -8.431 -1.321 14.232 1.00 87.25 181 PHE A O 1
ATOM 1399 N N . TYR A 1 182 ? -10.244 -0.111 13.713 1.00 87.81 182 TYR A N 1
ATOM 1400 C CA . TYR A 1 182 ? -9.727 0.327 12.415 1.00 87.81 182 TYR A CA 1
ATOM 1401 C C . TYR A 1 182 ? -8.532 1.282 12.509 1.00 87.81 182 TYR A C 1
ATOM 1403 O O . TYR A 1 182 ? -7.766 1.389 11.556 1.00 87.81 182 TYR A O 1
ATOM 1411 N N . ALA A 1 183 ? -8.357 1.974 13.636 1.00 84.06 183 ALA A N 1
ATOM 1412 C CA . ALA A 1 183 ? -7.173 2.789 13.884 1.00 84.06 183 ALA A CA 1
ATOM 1413 C C . ALA A 1 183 ? -5.946 1.948 14.287 1.00 84.06 183 ALA A C 1
ATOM 1415 O O . ALA A 1 183 ? -4.815 2.402 14.109 1.00 84.06 183 ALA A O 1
ATOM 1416 N N . LEU A 1 184 ? -6.159 0.747 14.838 1.00 84.19 184 LEU A N 1
ATOM 1417 C CA . LEU A 1 184 ? -5.090 -0.176 15.233 1.00 84.19 184 LEU A CA 1
ATOM 1418 C C . LEU A 1 184 ? -4.609 -1.081 14.091 1.00 84.19 184 LEU A C 1
ATOM 1420 O O . LEU A 1 184 ? -3.472 -1.539 14.140 1.00 84.19 184 LEU A O 1
ATOM 1424 N N . ASP A 1 185 ? -5.456 -1.324 13.091 1.00 86.50 185 ASP A N 1
ATOM 1425 C CA . ASP A 1 185 ? -5.159 -2.101 11.882 1.00 86.50 185 ASP A CA 1
ATOM 1426 C C . ASP A 1 185 ? -4.266 -1.271 10.946 1.00 86.50 185 ASP A C 1
ATOM 1428 O O . ASP A 1 185 ? -4.734 -0.486 10.114 1.00 86.50 185 ASP A O 1
ATOM 1432 N N . THR A 1 186 ? -2.954 -1.365 11.167 1.00 82.12 186 THR A N 1
ATOM 1433 C CA . THR A 1 186 ? -1.942 -0.539 10.497 1.00 82.12 186 THR A CA 1
ATOM 1434 C C . THR A 1 186 ? -1.603 -1.039 9.104 1.00 82.12 186 THR A C 1
ATOM 1436 O O . THR A 1 186 ? -1.248 -0.231 8.239 1.00 82.12 186 THR A O 1
ATOM 1439 N N . ASP A 1 187 ? -1.695 -2.350 8.885 1.00 84.25 187 ASP A N 1
ATOM 1440 C CA . ASP A 1 187 ? -1.461 -2.983 7.592 1.00 84.25 187 ASP A CA 1
ATOM 1441 C C . ASP A 1 187 ? -2.711 -2.986 6.696 1.00 84.25 187 ASP A C 1
ATOM 1443 O O . ASP A 1 187 ? -2.614 -3.250 5.492 1.00 84.25 187 ASP A O 1
ATOM 1447 N N . LEU A 1 188 ? -3.853 -2.569 7.256 1.00 84.69 188 LEU A N 1
ATOM 1448 C CA . LEU A 1 188 ? -5.134 -2.404 6.579 1.00 84.69 188 LEU A CA 1
ATOM 1449 C C . LEU A 1 188 ? -5.706 -3.738 6.086 1.00 84.69 188 LEU A C 1
ATOM 1451 O O . LEU A 1 188 ? -6.443 -3.778 5.090 1.00 84.69 188 LEU A O 1
ATOM 1455 N N . SER A 1 189 ? -5.366 -4.833 6.765 1.00 85.69 189 SER A N 1
ATOM 1456 C CA . SER A 1 189 ? -5.826 -6.183 6.442 1.00 85.69 189 SER A CA 1
ATOM 1457 C C . SER A 1 189 ? -7.306 -6.405 6.774 1.00 85.69 189 SER A C 1
ATOM 1459 O O . SER A 1 189 ? -7.934 -7.328 6.244 1.00 85.69 189 SER A O 1
ATOM 1461 N N . GLY A 1 190 ? -7.903 -5.541 7.597 1.00 85.38 190 GLY A N 1
ATOM 1462 C CA . GLY A 1 190 ? -9.242 -5.694 8.161 1.00 85.38 190 GLY A CA 1
ATOM 1463 C C . GLY A 1 190 ? -9.270 -6.585 9.404 1.00 85.38 190 GLY A C 1
ATOM 1464 O O . GLY A 1 190 ? -10.358 -6.939 9.873 1.00 85.38 190 GLY A O 1
ATOM 1465 N N . THR A 1 191 ? -8.100 -6.970 9.910 1.00 90.00 191 THR A N 1
ATOM 1466 C CA . THR A 1 191 ? -7.900 -7.827 11.076 1.00 90.00 191 THR A CA 1
ATOM 1467 C C . THR A 1 191 ? -6.702 -7.334 11.873 1.00 90.00 191 THR A C 1
ATOM 1469 O O . THR A 1 191 ? -5.788 -6.795 11.279 1.00 90.00 191 THR A O 1
ATOM 1472 N N . LEU A 1 192 ? -6.670 -7.540 13.189 1.00 87.31 192 LEU A N 1
ATOM 1473 C CA . LEU A 1 192 ? -5.494 -7.186 13.986 1.00 87.31 192 LEU A CA 1
ATOM 1474 C C . LEU A 1 192 ? -4.591 -8.396 14.152 1.00 87.31 192 LEU A C 1
ATOM 1476 O O . LEU A 1 192 ? -5.005 -9.415 14.718 1.00 87.31 192 LEU A O 1
ATOM 1480 N N . ASP A 1 193 ? -3.348 -8.287 13.702 1.00 86.62 193 ASP A N 1
ATOM 1481 C CA . ASP A 1 193 ? -2.337 -9.272 14.059 1.00 86.62 193 ASP A CA 1
ATOM 1482 C C . ASP A 1 193 ? -1.817 -9.069 15.505 1.00 86.62 193 ASP A C 1
ATOM 1484 O O . ASP A 1 193 ? -2.119 -8.091 16.196 1.00 86.62 193 ASP A O 1
ATOM 1488 N N . ILE A 1 194 ? -1.043 -10.036 16.015 1.00 80.62 194 ILE A N 1
ATOM 1489 C CA . ILE A 1 194 ? -0.498 -9.992 17.387 1.00 80.62 194 ILE A CA 1
ATOM 1490 C C . ILE A 1 194 ? 0.490 -8.827 17.567 1.00 80.62 194 ILE A C 1
ATOM 1492 O O . ILE A 1 194 ? 0.604 -8.266 18.660 1.00 80.62 194 ILE A O 1
ATOM 1496 N N . GLY A 1 195 ? 1.241 -8.493 16.519 1.00 80.94 195 GLY A N 1
ATOM 1497 C CA . GLY A 1 195 ? 2.158 -7.362 16.485 1.00 80.94 195 GLY A CA 1
ATOM 1498 C C . GLY A 1 195 ? 1.412 -6.038 16.571 1.00 80.94 195 GLY A C 1
ATOM 1499 O O . GLY A 1 195 ? 1.735 -5.242 17.444 1.00 80.94 195 GLY A O 1
ATOM 1500 N N . GLU A 1 196 ? 0.380 -5.846 15.756 1.00 85.38 196 GLU A N 1
ATOM 1501 C CA . GLU A 1 196 ? -0.477 -4.658 15.744 1.00 85.38 196 GLU A CA 1
ATOM 1502 C C . GLU A 1 196 ? -1.192 -4.469 17.076 1.00 85.38 196 GLU A C 1
ATOM 1504 O O . GLU A 1 196 ? -1.156 -3.387 17.660 1.00 85.38 196 GLU A O 1
ATOM 1509 N N . PHE A 1 197 ? -1.751 -5.547 17.626 1.00 76.88 197 PHE A N 1
ATOM 1510 C CA . PHE A 1 197 ? -2.386 -5.515 18.937 1.00 76.88 197 PHE A CA 1
ATOM 1511 C C . PHE A 1 197 ? -1.391 -5.166 20.055 1.00 76.88 197 PHE A C 1
ATOM 1513 O O . PHE A 1 197 ? -1.684 -4.368 20.945 1.00 76.88 197 PHE A O 1
ATOM 1520 N N . ARG A 1 198 ? -0.174 -5.719 20.022 1.00 75.75 198 ARG A N 1
ATOM 1521 C CA . ARG A 1 198 ? 0.868 -5.402 21.011 1.00 75.75 198 ARG A CA 1
ATOM 1522 C C . ARG A 1 198 ? 1.389 -3.975 20.852 1.00 75.75 198 ARG A C 1
ATOM 1524 O O . ARG A 1 198 ? 1.654 -3.304 21.848 1.00 75.75 198 ARG A O 1
ATOM 1531 N N . ASP A 1 199 ? 1.580 -3.525 19.621 1.00 75.44 199 ASP A N 1
ATOM 1532 C CA . ASP A 1 199 ? 2.092 -2.194 19.321 1.00 75.44 199 ASP A CA 1
ATOM 1533 C C . ASP A 1 199 ? 1.055 -1.128 19.690 1.00 75.44 199 ASP A C 1
ATOM 1535 O O . ASP A 1 199 ? 1.434 -0.085 20.224 1.00 75.44 199 ASP A O 1
ATOM 1539 N N . ALA A 1 200 ? -0.238 -1.426 19.526 1.00 71.38 200 ALA A N 1
ATOM 1540 C CA . ALA A 1 200 ? -1.329 -0.657 20.110 1.00 71.38 200 ALA A CA 1
ATOM 1541 C C . ALA A 1 200 ? -1.150 -0.531 21.629 1.00 71.38 200 ALA A C 1
ATOM 1543 O O . ALA A 1 200 ? -0.942 0.572 22.127 1.00 71.38 200 ALA A O 1
ATOM 1544 N N . MET A 1 201 ? -1.110 -1.650 22.358 1.00 66.69 201 MET A N 1
ATOM 1545 C CA . MET A 1 201 ? -0.959 -1.656 23.823 1.00 66.69 201 MET A CA 1
ATOM 1546 C C . MET A 1 201 ? 0.276 -0.870 24.298 1.00 66.69 201 MET A C 1
ATOM 1548 O O . MET A 1 201 ? 0.195 -0.058 25.224 1.00 66.69 201 MET A O 1
ATOM 1552 N N . ARG A 1 202 ? 1.409 -1.023 23.598 1.00 67.75 202 ARG A N 1
ATOM 1553 C CA . ARG A 1 202 ? 2.646 -0.286 23.887 1.00 67.75 202 ARG A CA 1
ATOM 1554 C C . ARG A 1 202 ? 2.486 1.223 23.688 1.00 67.75 202 ARG A C 1
ATOM 1556 O O . ARG A 1 202 ? 2.949 1.989 24.532 1.00 67.75 202 ARG A O 1
ATOM 1563 N N . ARG A 1 203 ? 1.859 1.664 22.589 1.00 62.28 203 ARG A N 1
ATOM 1564 C CA . ARG A 1 203 ? 1.645 3.096 22.288 1.00 62.28 203 ARG A CA 1
ATOM 1565 C C . ARG A 1 203 ? 0.810 3.798 23.355 1.00 62.28 203 ARG A C 1
ATOM 1567 O O . ARG A 1 203 ? 0.975 4.998 23.551 1.00 62.28 203 ARG A O 1
ATOM 1574 N N . PHE A 1 204 ? -0.016 3.052 24.078 1.00 56.19 204 PHE A N 1
ATOM 1575 C CA . PHE A 1 204 ? -0.874 3.585 25.130 1.00 56.19 204 PHE A CA 1
ATOM 1576 C C . PHE A 1 204 ? -0.352 3.352 26.556 1.00 56.19 204 PHE A C 1
ATOM 1578 O O . PHE A 1 204 ? -1.080 3.575 27.522 1.00 56.19 204 PHE A O 1
ATOM 1585 N N . GLY A 1 205 ? 0.926 2.984 26.701 1.00 50.22 205 GLY A N 1
ATOM 1586 C CA . GLY A 1 205 ? 1.627 2.990 27.989 1.00 50.22 205 GLY A CA 1
ATOM 1587 C C . GLY A 1 205 ? 1.561 1.684 28.779 1.00 50.22 205 GLY A C 1
ATOM 1588 O O . GLY A 1 205 ? 2.047 1.648 29.909 1.00 50.22 205 GLY A O 1
ATOM 1589 N N . GLU A 1 206 ? 1.024 0.610 28.199 1.00 55.38 206 GLU A N 1
ATOM 1590 C CA . GLU A 1 206 ? 1.046 -0.724 28.799 1.00 55.38 206 GLU A CA 1
ATOM 1591 C C . GLU A 1 206 ? 1.966 -1.652 27.999 1.00 55.38 206 GLU A C 1
ATOM 1593 O O . GLU A 1 206 ? 1.618 -2.200 26.952 1.00 55.38 206 GLU A O 1
ATOM 1598 N N . GLU A 1 207 ? 3.187 -1.848 28.500 1.00 53.41 207 GLU A N 1
ATOM 1599 C CA . GLU A 1 207 ? 4.081 -2.872 27.966 1.00 53.41 207 GLU A CA 1
ATOM 1600 C C . GLU A 1 207 ? 3.623 -4.260 28.421 1.00 53.41 207 GLU A C 1
ATOM 1602 O O . GLU A 1 207 ? 3.999 -4.754 29.485 1.00 53.41 207 GLU A O 1
ATOM 1607 N N . MET A 1 208 ? 2.832 -4.926 27.583 1.00 55.91 208 MET A N 1
ATOM 1608 C CA . MET A 1 208 ? 2.605 -6.361 27.717 1.00 55.91 208 MET A CA 1
ATOM 1609 C C . MET A 1 208 ? 3.678 -7.131 26.930 1.00 55.91 208 MET A C 1
ATOM 1611 O O . MET A 1 208 ? 3.870 -6.907 25.733 1.00 55.91 208 MET A O 1
ATOM 1615 N N . ASP A 1 209 ? 4.381 -8.065 27.588 1.00 56.78 209 ASP A N 1
ATOM 1616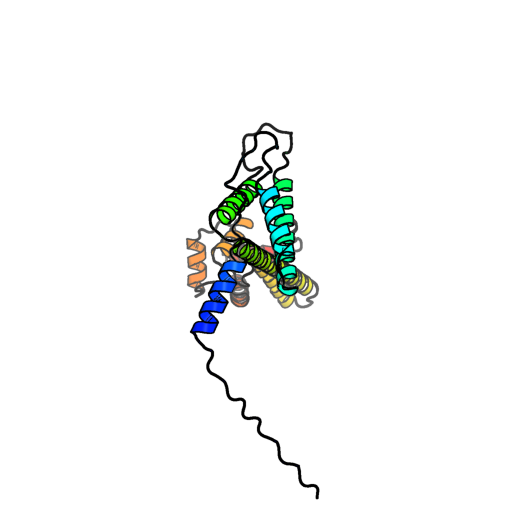 C CA . ASP A 1 209 ? 5.246 -9.032 26.891 1.00 56.78 209 ASP A CA 1
ATOM 1617 C C . ASP A 1 209 ? 4.395 -9.808 25.868 1.00 56.78 209 ASP A C 1
ATOM 1619 O O . ASP A 1 209 ? 3.252 -10.176 26.150 1.00 56.78 209 ASP A O 1
ATOM 1623 N N . GLY A 1 210 ? 4.945 -10.112 24.689 1.00 56.91 210 GLY A N 1
ATOM 1624 C CA . GLY A 1 210 ? 4.240 -10.868 23.646 1.00 56.91 210 GLY A CA 1
ATOM 1625 C C . GLY A 1 210 ? 3.750 -12.237 24.133 1.00 56.91 210 GLY A C 1
ATOM 1626 O O . GLY A 1 210 ? 2.732 -12.737 23.665 1.00 56.91 210 GLY A O 1
ATOM 1627 N N . ARG A 1 211 ? 4.411 -12.815 25.147 1.00 58.91 211 ARG A N 1
ATOM 1628 C CA . ARG A 1 211 ? 3.943 -14.028 25.842 1.00 58.91 211 ARG A CA 1
ATOM 1629 C C . ARG A 1 211 ? 2.702 -13.809 26.705 1.00 58.91 211 ARG A C 1
ATOM 1631 O O . ARG A 1 211 ? 1.937 -14.749 26.891 1.00 58.91 211 ARG A O 1
ATOM 1638 N N . ALA A 1 212 ? 2.520 -12.620 27.270 1.00 59.59 212 ALA A N 1
ATOM 1639 C CA . ALA A 1 212 ? 1.328 -12.279 28.039 1.00 59.59 212 ALA A CA 1
ATOM 1640 C C . ALA A 1 212 ? 0.133 -12.064 27.104 1.00 59.59 212 ALA A C 1
ATOM 1642 O O . ALA A 1 212 ? -0.930 -12.618 27.360 1.00 59.59 212 ALA A O 1
ATOM 1643 N N . VAL A 1 213 ? 0.342 -11.364 25.983 1.00 64.81 213 VAL A N 1
ATOM 1644 C CA . VAL A 1 213 ? -0.673 -11.202 24.928 1.00 64.81 213 VAL A CA 1
ATOM 1645 C C . VAL A 1 213 ? -1.085 -12.561 24.359 1.00 64.81 213 VAL A C 1
ATOM 1647 O O . VAL A 1 213 ? -2.272 -12.860 24.308 1.00 64.81 213 VAL A O 1
ATOM 1650 N N . GLY A 1 214 ? -0.119 -13.429 24.035 1.00 65.75 214 GLY A N 1
ATOM 1651 C CA . GLY A 1 214 ? -0.404 -14.787 23.558 1.00 65.75 214 GLY A CA 1
ATOM 1652 C C . GLY A 1 214 ? -1.252 -15.600 24.540 1.00 65.75 214 GLY A C 1
ATOM 1653 O O . GLY A 1 214 ? -2.231 -16.206 24.136 1.00 65.75 214 GLY A O 1
ATOM 1654 N N . LYS A 1 215 ? -0.962 -15.531 25.846 1.00 67.25 215 LYS A N 1
ATOM 1655 C CA . LYS A 1 215 ? -1.768 -16.217 26.874 1.00 67.25 215 LYS A CA 1
ATOM 1656 C C . LYS A 1 215 ? -3.192 -15.677 26.998 1.00 67.25 215 LYS A C 1
ATOM 1658 O O . LYS A 1 215 ? -4.086 -16.446 27.333 1.00 67.25 215 LYS A O 1
ATOM 1663 N N . VAL A 1 216 ? -3.393 -14.375 26.789 1.00 67.31 216 VAL A N 1
ATOM 1664 C CA . VAL A 1 216 ? -4.732 -13.767 26.792 1.00 67.31 216 VAL A CA 1
ATOM 1665 C C . VAL A 1 216 ? -5.521 -14.250 25.577 1.00 67.31 216 VAL A C 1
ATOM 1667 O O . VAL A 1 216 ? -6.657 -14.680 25.734 1.00 67.31 216 VAL A O 1
ATOM 1670 N N . LEU A 1 217 ? -4.907 -14.263 24.391 1.00 71.56 217 LEU A N 1
ATOM 1671 C CA . LEU A 1 217 ? -5.549 -14.754 23.167 1.00 71.56 217 LEU A CA 1
ATOM 1672 C C . LEU A 1 217 ? -5.843 -16.260 23.227 1.00 71.56 217 LEU A C 1
ATOM 1674 O O . LEU A 1 217 ? -6.950 -16.671 22.889 1.00 71.56 217 LEU A O 1
ATOM 1678 N N . ASP A 1 218 ? -4.910 -17.058 23.754 1.00 75.12 218 ASP A N 1
ATOM 1679 C CA . ASP A 1 218 ? -5.101 -18.494 23.991 1.00 75.12 218 ASP A CA 1
ATOM 1680 C C . ASP A 1 218 ? -6.260 -18.754 24.966 1.00 75.12 218 ASP A C 1
ATOM 1682 O O . ASP A 1 218 ? -7.066 -19.659 24.756 1.00 75.12 218 ASP A O 1
ATOM 1686 N N . ALA A 1 219 ? -6.372 -17.957 26.035 1.00 69.69 219 ALA A N 1
ATOM 1687 C CA . ALA A 1 219 ? -7.459 -18.079 27.008 1.00 69.69 219 ALA A CA 1
ATOM 1688 C C . ALA A 1 219 ? -8.835 -17.724 26.418 1.00 69.69 219 ALA A C 1
ATOM 1690 O O . ALA A 1 219 ? -9.853 -18.191 26.927 1.00 69.69 219 ALA A O 1
ATOM 1691 N N . LEU A 1 220 ? -8.857 -16.921 25.352 1.00 68.56 220 LEU A N 1
ATOM 1692 C CA . LEU A 1 220 ? -10.056 -16.526 24.611 1.00 68.56 220 LEU A CA 1
ATOM 1693 C C . LEU A 1 220 ? -10.316 -17.428 23.390 1.00 68.56 220 LEU A C 1
ATOM 1695 O O . LEU A 1 220 ? -11.243 -17.162 22.630 1.00 68.56 220 LEU A O 1
ATOM 1699 N N . ASP A 1 221 ? -9.523 -18.494 23.221 1.00 76.38 221 ASP A N 1
ATOM 1700 C CA . ASP A 1 221 ? -9.568 -19.437 22.094 1.00 76.38 221 ASP A CA 1
ATOM 1701 C C . ASP A 1 221 ? -9.423 -18.754 20.718 1.00 76.38 221 ASP A C 1
ATOM 1703 O O . ASP A 1 221 ? -10.013 -19.161 19.714 1.00 76.38 221 ASP A O 1
ATOM 1707 N N . ILE A 1 222 ? -8.631 -17.677 20.663 1.00 76.06 222 ILE A N 1
ATOM 1708 C CA . ILE A 1 222 ? -8.375 -16.918 19.438 1.00 76.06 222 ILE A CA 1
ATOM 1709 C C . ILE A 1 222 ? -7.077 -17.409 18.806 1.00 76.06 222 ILE A C 1
ATOM 1711 O O . ILE A 1 222 ? -5.978 -17.080 19.249 1.00 76.06 222 ILE A O 1
ATOM 1715 N N . HIS A 1 223 ? -7.219 -18.160 17.714 1.00 76.06 223 HIS A N 1
ATOM 1716 C CA . HIS A 1 223 ? -6.101 -18.666 16.920 1.00 76.06 223 HIS A CA 1
ATOM 1717 C C . HIS A 1 223 ? -5.988 -17.877 15.616 1.00 76.06 223 HIS A C 1
ATOM 1719 O O . HIS A 1 223 ? -6.759 -18.097 14.681 1.00 76.06 223 HIS A O 1
ATOM 1725 N N . GLY A 1 224 ? -5.016 -16.968 15.542 1.00 80.38 224 GLY A N 1
ATOM 1726 C CA . GLY A 1 224 ? -4.745 -16.168 14.344 1.00 80.38 224 GLY A CA 1
ATOM 1727 C C . GLY A 1 224 ? -5.164 -14.698 14.476 1.00 80.38 224 GLY A C 1
ATOM 1728 O O . GLY A 1 224 ? -5.163 -14.171 15.588 1.00 80.38 224 GLY A O 1
ATOM 1729 N N . PRO A 1 225 ? -5.440 -14.011 13.353 1.00 84.81 225 PRO A N 1
ATOM 1730 C CA . PRO A 1 225 ? -5.702 -12.578 13.358 1.00 84.81 225 PRO A CA 1
ATOM 1731 C C . PRO A 1 225 ? -7.081 -12.266 13.961 1.00 84.81 225 PRO A C 1
ATOM 1733 O O . PRO A 1 225 ? -8.062 -12.972 13.716 1.00 84.81 225 PRO A O 1
ATOM 1736 N N . ILE A 1 226 ? -7.149 -11.207 14.766 1.00 86.88 226 ILE A N 1
ATOM 1737 C CA . ILE A 1 226 ? -8.330 -10.816 15.538 1.00 86.88 226 ILE A CA 1
ATOM 1738 C C . ILE A 1 226 ? -9.285 -10.049 14.621 1.00 86.88 226 ILE A C 1
ATOM 1740 O O . ILE A 1 226 ? -8.963 -8.979 14.104 1.00 86.88 226 ILE A O 1
ATOM 1744 N N . THR A 1 227 ? -10.483 -10.584 14.419 1.00 89.75 227 THR A N 1
ATOM 1745 C CA . THR A 1 227 ? -11.552 -9.906 13.670 1.00 89.75 227 THR A CA 1
ATOM 1746 C C . THR A 1 227 ? -12.247 -8.838 14.517 1.00 89.75 227 THR A C 1
ATOM 1748 O O . THR A 1 227 ? -12.187 -8.879 15.745 1.00 89.75 227 THR A O 1
ATOM 1751 N N . LEU A 1 228 ? -12.977 -7.915 13.879 1.00 87.44 228 LEU A N 1
ATOM 1752 C CA . LEU A 1 228 ? -13.749 -6.885 14.587 1.00 87.44 228 LEU A CA 1
ATOM 1753 C C . LEU A 1 228 ? -14.710 -7.484 15.627 1.00 87.44 228 LEU A C 1
ATOM 1755 O O . LEU A 1 228 ? -14.736 -7.031 16.763 1.00 87.44 228 LEU A O 1
ATOM 1759 N N . GLU A 1 229 ? -15.469 -8.525 15.277 1.00 86.50 229 GLU A N 1
ATOM 1760 C CA . GLU A 1 229 ? -16.420 -9.139 16.217 1.00 86.50 229 GLU A CA 1
ATOM 1761 C C . GLU A 1 229 ? -15.709 -9.808 17.399 1.00 86.50 229 GLU A C 1
ATOM 1763 O O . GLU A 1 229 ? -16.181 -9.721 18.532 1.00 86.50 229 GLU A O 1
ATOM 1768 N N . GLN A 1 230 ? -14.547 -10.431 17.166 1.00 85.81 230 GLN A N 1
ATOM 1769 C CA . GLN A 1 230 ? -13.721 -10.956 18.254 1.00 85.81 230 GLN A CA 1
ATOM 1770 C C . GLN A 1 230 ? -13.213 -9.818 19.134 1.00 85.81 230 GLN A C 1
ATOM 1772 O O . GLN A 1 230 ? -13.354 -9.898 20.345 1.00 85.81 230 GLN A O 1
ATOM 1777 N N . PHE A 1 231 ? -12.701 -8.734 18.552 1.00 84.62 231 PHE A N 1
ATOM 1778 C CA . PHE A 1 231 ? -12.255 -7.561 19.301 1.00 84.62 231 PHE A CA 1
ATOM 1779 C C . PHE A 1 231 ? -13.372 -6.961 20.169 1.00 84.62 231 PHE A C 1
ATOM 1781 O O . PHE A 1 231 ? -13.151 -6.690 21.349 1.00 84.62 231 PHE A O 1
ATOM 1788 N N . LEU A 1 232 ? -14.584 -6.820 19.625 1.00 83.56 232 LEU A N 1
ATOM 1789 C CA . LEU A 1 232 ? -15.754 -6.352 20.373 1.00 83.56 232 LEU A CA 1
ATOM 1790 C C . LEU A 1 232 ? -16.128 -7.323 21.498 1.00 83.56 232 LEU A C 1
ATOM 1792 O O . LEU A 1 232 ? -16.323 -6.892 22.629 1.00 83.56 232 LEU A O 1
ATOM 1796 N N . THR A 1 233 ? -16.127 -8.630 21.223 1.00 81.62 233 THR A N 1
ATOM 1797 C CA . THR A 1 233 ? -16.401 -9.667 22.231 1.00 81.62 233 THR A CA 1
ATOM 1798 C C . THR A 1 233 ? -15.379 -9.628 23.369 1.00 81.62 233 THR A C 1
ATOM 1800 O O . THR A 1 233 ? -15.756 -9.731 24.534 1.00 81.62 233 THR A O 1
ATOM 1803 N N . ILE A 1 234 ? -14.090 -9.443 23.058 1.00 75.88 234 ILE A N 1
ATOM 1804 C CA . ILE A 1 234 ? -13.029 -9.274 24.062 1.00 75.88 234 ILE A CA 1
ATOM 1805 C C . ILE A 1 234 ? -13.310 -8.022 24.896 1.00 75.88 234 ILE A C 1
ATOM 1807 O O . ILE A 1 234 ? -13.277 -8.080 26.122 1.00 75.88 234 ILE A O 1
ATOM 1811 N N . ALA A 1 235 ? -13.625 -6.899 24.248 1.00 74.38 235 ALA A N 1
ATOM 1812 C CA . ALA A 1 235 ? -13.862 -5.634 24.932 1.00 74.38 235 ALA A CA 1
ATOM 1813 C C . ALA A 1 235 ? -15.123 -5.631 25.814 1.00 74.38 235 ALA A C 1
ATOM 1815 O O . ALA A 1 235 ? -15.150 -4.969 26.851 1.00 74.38 235 ALA A O 1
ATOM 1816 N N . GLU A 1 236 ? -16.161 -6.369 25.425 1.00 70.88 236 GLU A N 1
ATOM 1817 C CA . GLU A 1 236 ? -17.371 -6.600 26.224 1.00 70.88 236 GLU A CA 1
ATOM 1818 C C . GLU A 1 236 ? -17.102 -7.577 27.387 1.00 70.88 236 GLU A C 1
ATOM 1820 O O . GLU A 1 236 ? -17.486 -7.316 28.528 1.00 70.88 236 GLU A O 1
ATOM 1825 N N . ALA A 1 237 ? -16.387 -8.680 27.144 1.00 66.19 237 ALA A N 1
ATOM 1826 C CA . ALA A 1 237 ? -16.072 -9.674 28.173 1.00 66.19 237 ALA A CA 1
ATOM 1827 C C . ALA A 1 237 ? -15.133 -9.127 29.267 1.00 66.19 237 ALA A C 1
ATOM 1829 O O . ALA A 1 237 ? -15.319 -9.410 30.455 1.00 66.19 237 ALA A O 1
ATOM 1830 N N . GLU A 1 238 ? -14.148 -8.312 28.886 1.00 62.97 238 GLU A N 1
ATOM 1831 C CA . GLU A 1 238 ? -13.212 -7.655 29.807 1.00 62.97 238 GLU A CA 1
ATOM 1832 C C . GLU A 1 238 ? -13.913 -6.636 30.726 1.00 62.97 238 GLU A C 1
ATOM 1834 O O . GLU A 1 238 ? -13.547 -6.495 31.898 1.00 62.97 238 GLU A O 1
ATOM 1839 N N . GLU A 1 239 ? -14.965 -5.970 30.238 1.00 57.41 239 GLU A N 1
ATOM 1840 C CA . GLU A 1 239 ? -15.787 -5.039 31.023 1.00 57.41 239 GLU A CA 1
ATOM 1841 C C . GLU A 1 239 ? -16.589 -5.752 32.120 1.00 57.41 239 GLU A C 1
ATOM 1843 O O . GLU A 1 239 ? -16.756 -5.213 33.217 1.00 57.41 239 GLU A O 1
ATOM 1848 N N . LEU A 1 240 ? -17.026 -6.986 31.857 1.00 50.97 240 LEU A N 1
ATOM 1849 C CA . LEU A 1 240 ? -17.842 -7.773 32.781 1.00 50.97 240 LEU A CA 1
ATOM 1850 C C . LEU A 1 240 ? -17.031 -8.488 33.873 1.00 50.97 240 LEU A C 1
ATOM 1852 O O . LEU A 1 240 ? -17.596 -8.820 34.918 1.00 50.97 240 LEU A O 1
ATOM 1856 N N . VAL A 1 241 ? -15.735 -8.757 33.658 1.00 52.12 241 VAL A N 1
ATOM 1857 C CA . VAL A 1 241 ? -15.015 -9.751 34.480 1.00 52.12 241 VAL A CA 1
ATOM 1858 C C . VAL A 1 241 ? -13.663 -9.284 35.040 1.00 52.12 241 VAL A C 1
ATOM 1860 O O . VAL A 1 241 ? -13.275 -9.768 36.107 1.00 52.12 241 VAL A O 1
ATOM 1863 N N . ALA A 1 242 ? -12.929 -8.350 34.419 1.00 50.62 242 ALA A N 1
ATOM 1864 C CA . ALA A 1 242 ? -11.486 -8.271 34.679 1.00 50.62 242 ALA A CA 1
ATOM 1865 C C . ALA A 1 242 ? -10.914 -6.909 35.141 1.00 50.62 242 ALA A C 1
ATOM 1867 O O . ALA A 1 242 ? -11.190 -5.823 34.619 1.00 50.62 242 ALA A O 1
ATOM 1868 N N . LYS A 1 243 ? -9.993 -6.996 36.116 1.00 54.47 243 LYS A N 1
ATOM 1869 C CA . LYS A 1 243 ? -8.999 -5.962 36.473 1.00 54.47 243 LYS A CA 1
ATOM 1870 C C . LYS A 1 243 ? -7.712 -6.139 35.650 1.00 54.47 243 LYS A C 1
ATOM 1872 O O . LYS A 1 243 ? -6.614 -6.063 36.198 1.00 54.47 243 LYS A O 1
ATOM 1877 N N . THR A 1 244 ? -7.829 -6.486 34.374 1.00 54.25 244 THR A N 1
ATOM 1878 C CA . THR A 1 244 ? -6.661 -6.614 33.497 1.00 54.25 244 THR A CA 1
ATOM 1879 C C . THR A 1 244 ? -6.20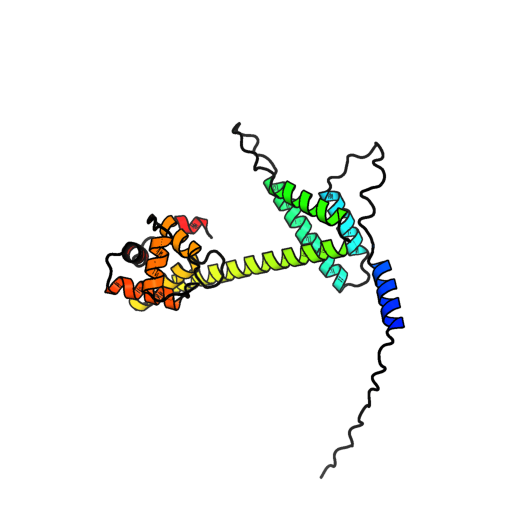0 -5.226 33.044 1.00 54.25 244 THR A C 1
ATOM 1881 O O . THR A 1 244 ? -6.926 -4.229 33.144 1.00 54.25 244 THR A O 1
ATOM 1884 N N . GLN A 1 245 ? -4.958 -5.174 32.574 1.00 56.31 245 GLN A N 1
ATOM 1885 C CA . GLN A 1 245 ? -4.349 -4.008 31.936 1.00 56.31 245 GLN A CA 1
ATOM 1886 C C . GLN A 1 245 ? -5.167 -3.598 30.694 1.00 56.31 245 GLN A C 1
ATOM 1888 O O . GLN A 1 245 ? -5.745 -2.513 30.673 1.00 56.31 245 GLN A O 1
ATOM 1893 N N . LEU A 1 246 ? -5.455 -4.556 29.802 1.00 59.84 246 LEU A N 1
ATOM 1894 C CA . LEU A 1 246 ? -6.348 -4.381 28.649 1.00 59.84 246 LEU A CA 1
ATOM 1895 C C . LEU A 1 246 ? -7.725 -3.795 29.010 1.00 59.84 246 LEU A C 1
ATOM 1897 O O . LEU A 1 246 ? -8.170 -2.850 28.366 1.00 59.84 246 LEU A O 1
ATOM 1901 N N . ALA A 1 247 ? -8.391 -4.296 30.056 1.00 59.41 247 ALA A N 1
ATOM 1902 C CA . ALA A 1 247 ? -9.679 -3.754 30.493 1.00 59.41 247 ALA A CA 1
ATOM 1903 C C . ALA A 1 247 ? -9.562 -2.312 31.005 1.00 59.41 247 ALA A C 1
ATOM 1905 O O . ALA A 1 247 ? -10.470 -1.502 30.833 1.00 59.41 247 ALA A O 1
ATOM 1906 N N . THR A 1 248 ? -8.458 -1.979 31.673 1.00 61.84 248 THR A N 1
ATOM 1907 C CA . THR A 1 248 ? -8.196 -0.621 32.171 1.00 61.84 248 THR A CA 1
ATOM 1908 C C . THR A 1 248 ? -7.943 0.337 31.016 1.00 61.84 248 THR A C 1
ATOM 1910 O O . THR A 1 248 ? -8.498 1.436 31.012 1.00 61.84 248 THR A O 1
ATOM 1913 N N . TRP A 1 249 ? -7.195 -0.116 30.014 1.00 68.12 249 TRP A N 1
ATOM 1914 C CA . TRP A 1 249 ? -6.947 0.614 28.783 1.00 68.12 249 TRP A CA 1
ATOM 1915 C C . TRP A 1 249 ? -8.215 0.816 27.934 1.00 68.12 249 TRP A C 1
ATOM 1917 O O . TRP A 1 249 ? -8.506 1.939 27.528 1.00 68.12 249 TRP A O 1
ATOM 1927 N N . LEU A 1 250 ? -9.029 -0.224 27.727 1.00 67.12 250 LEU A N 1
ATOM 1928 C CA . LEU A 1 250 ? -10.301 -0.103 27.006 1.00 67.12 250 LEU A CA 1
ATOM 1929 C C . LEU A 1 250 ? -11.252 0.876 27.712 1.00 67.12 250 LEU A C 1
ATOM 1931 O O . LEU A 1 250 ? -11.829 1.739 27.059 1.00 67.12 250 LEU A O 1
ATOM 1935 N N . ARG A 1 251 ? -11.358 0.820 29.050 1.00 66.31 251 ARG A N 1
ATOM 1936 C CA . ARG A 1 251 ? -12.200 1.738 29.845 1.00 66.31 251 ARG A CA 1
ATOM 1937 C C . ARG A 1 251 ? -11.768 3.203 29.750 1.00 66.31 251 ARG A C 1
ATOM 1939 O O . ARG A 1 251 ? -12.625 4.084 29.758 1.00 66.31 251 ARG A O 1
ATOM 1946 N N . SER A 1 252 ? -10.464 3.484 29.676 1.00 63.56 252 SER A N 1
ATOM 1947 C CA . SER A 1 252 ? -9.981 4.862 29.513 1.00 63.56 252 SER A CA 1
ATOM 1948 C C . SER A 1 252 ? -10.237 5.417 28.108 1.00 63.56 252 SER A C 1
ATOM 1950 O O . SER A 1 252 ? -10.312 6.632 27.953 1.00 63.56 252 SER A O 1
ATOM 1952 N N . HIS A 1 253 ? -10.452 4.549 27.114 1.00 61.41 253 HIS A N 1
ATOM 1953 C CA . HIS A 1 253 ? -10.668 4.925 25.714 1.00 61.41 253 HIS A CA 1
ATOM 1954 C C . HIS A 1 253 ? -12.115 4.700 25.216 1.00 61.41 253 HIS A C 1
ATOM 1956 O O . HIS A 1 253 ? -12.440 5.048 24.084 1.00 61.41 253 HIS A O 1
ATOM 1962 N N . THR A 1 254 ? -13.031 4.201 26.052 1.00 56.72 254 THR A N 1
ATOM 1963 C CA . THR A 1 254 ? -14.487 4.268 25.806 1.00 56.72 254 THR A CA 1
ATOM 1964 C C . THR A 1 254 ? -15.118 5.558 26.355 1.00 56.72 254 THR A C 1
ATOM 1966 O O . THR A 1 254 ? -16.157 5.991 25.851 1.00 56.72 254 THR A O 1
ATOM 1969 N N . HIS A 1 255 ? -14.466 6.220 27.324 1.00 48.88 255 HIS A N 1
ATOM 1970 C CA . HIS A 1 255 ? -14.828 7.524 27.914 1.00 48.88 255 HIS A CA 1
ATOM 1971 C C . HIS A 1 255 ? -14.035 8.704 27.317 1.00 48.88 255 HIS A C 1
ATOM 1973 O O . HIS A 1 255 ? -13.538 9.575 28.028 1.00 48.88 255 HIS A O 1
ATOM 1979 N N . ILE A 1 256 ? -13.896 8.735 25.995 1.00 46.28 256 ILE A N 1
ATOM 1980 C CA . ILE A 1 256 ? -13.157 9.785 25.293 1.00 46.28 256 ILE A CA 1
ATOM 1981 C C . ILE A 1 256 ? -14.046 11.029 25.151 1.00 46.28 256 ILE A C 1
ATOM 1983 O O . ILE A 1 256 ? -14.765 11.175 24.171 1.00 46.28 256 ILE A O 1
ATOM 1987 N N . ASP A 1 257 ? -13.978 11.924 26.137 1.00 39.59 257 ASP A N 1
ATOM 1988 C CA . ASP A 1 257 ? -14.222 13.361 25.923 1.00 39.59 257 ASP A CA 1
ATOM 1989 C C . ASP A 1 257 ? -12.970 14.061 25.344 1.00 39.59 257 ASP A C 1
ATOM 1991 O O . ASP A 1 257 ? -13.021 15.230 24.974 1.00 39.59 257 ASP A O 1
ATOM 1995 N N . GLU A 1 258 ? -11.841 13.355 25.195 1.00 40.62 258 GLU A N 1
ATOM 1996 C CA . GLU A 1 258 ? -10.647 13.855 24.506 1.00 40.62 258 GLU A CA 1
ATOM 1997 C C . GLU A 1 258 ? -9.973 12.733 23.715 1.00 40.62 258 GLU A C 1
ATOM 1999 O O . GLU A 1 258 ? -9.254 11.904 24.278 1.00 40.62 258 GLU A O 1
ATOM 2004 N N . LEU A 1 259 ? -10.207 12.699 22.394 1.00 40.72 259 LEU A N 1
ATOM 2005 C CA . LEU A 1 259 ? -9.412 11.880 21.477 1.00 40.72 259 LEU A CA 1
ATOM 2006 C C . LEU A 1 259 ? -7.954 12.262 21.733 1.00 40.72 259 LEU A C 1
ATOM 2008 O O . LEU A 1 259 ? -7.638 13.459 21.730 1.00 40.72 259 LEU A O 1
ATOM 2012 N N . PRO A 1 260 ? -7.053 11.314 22.018 1.00 43.12 260 PRO A N 1
ATOM 2013 C CA . PRO A 1 260 ? -5.722 11.714 22.388 1.00 43.12 260 PRO A CA 1
ATOM 2014 C C . PRO A 1 260 ? -5.067 12.332 21.146 1.00 43.12 260 PRO A C 1
ATOM 2016 O O . PRO A 1 260 ? -4.949 11.702 20.097 1.00 43.12 260 PRO A O 1
ATOM 2019 N N . LYS A 1 261 ? -4.667 13.602 21.281 1.00 44.12 261 LYS A N 1
ATOM 2020 C CA . LYS A 1 261 ? -4.163 14.516 20.231 1.00 44.12 261 LYS A CA 1
ATOM 2021 C C . LYS A 1 261 ? -2.986 13.974 19.395 1.00 44.12 261 LYS A C 1
ATOM 2023 O O . LYS A 1 261 ? -2.523 14.636 18.478 1.00 44.12 261 LYS A O 1
ATOM 2028 N N . HIS A 1 262 ? -2.479 12.782 19.706 1.00 41.22 262 HIS A N 1
ATOM 2029 C CA . HIS A 1 262 ? -1.467 12.073 18.926 1.00 41.22 262 HIS A CA 1
ATOM 2030 C C . HIS A 1 262 ? -2.049 11.239 17.765 1.00 41.22 262 HIS A C 1
ATOM 2032 O O . HIS A 1 262 ? -1.286 10.711 16.959 1.00 41.22 262 HIS A O 1
ATOM 2038 N N . LEU A 1 263 ? -3.376 11.106 17.652 1.00 42.94 263 LEU A N 1
ATOM 2039 C CA . LEU A 1 263 ? -4.021 10.524 16.466 1.00 42.94 263 LEU A CA 1
ATOM 2040 C C . LEU A 1 263 ? -4.103 11.515 15.291 1.00 42.94 263 LEU A C 1
ATOM 2042 O O . LEU A 1 263 ? -4.154 11.076 14.146 1.00 42.94 263 LEU A O 1
ATOM 2046 N N . ASP A 1 264 ? -3.993 12.825 15.546 1.00 45.56 264 ASP A N 1
ATOM 2047 C CA . ASP A 1 264 ? -3.900 13.848 14.490 1.00 45.56 264 ASP A CA 1
ATOM 2048 C C . ASP A 1 264 ? -2.621 13.703 13.650 1.00 45.56 264 ASP A C 1
ATOM 2050 O O . ASP A 1 264 ? -2.595 14.079 12.487 1.00 45.56 264 ASP A O 1
ATOM 2054 N N . SER A 1 265 ? -1.563 13.104 14.204 1.00 39.34 265 SER A N 1
ATOM 2055 C CA . SER A 1 265 ? -0.320 12.814 13.474 1.00 39.34 265 SER A CA 1
ATOM 2056 C C . SER A 1 265 ? -0.389 11.586 12.548 1.00 39.34 265 SER A C 1
ATOM 2058 O O . SER A 1 265 ? 0.628 11.215 11.960 1.00 39.34 265 SER A O 1
ATOM 2060 N N . LEU A 1 266 ? -1.554 10.936 12.425 1.00 39.78 266 LEU A N 1
ATOM 2061 C CA . LEU A 1 266 ? -1.779 9.773 11.552 1.00 39.78 266 LEU A CA 1
ATOM 2062 C C . LEU A 1 266 ? -2.806 10.021 10.425 1.00 39.78 266 LEU A C 1
ATOM 2064 O O . LEU A 1 266 ? -2.950 9.153 9.554 1.00 39.78 266 LEU A O 1
ATOM 2068 N N . LEU A 1 267 ? -3.466 11.186 10.411 1.00 33.94 267 LEU A N 1
ATOM 2069 C CA . LEU A 1 267 ? -4.255 11.715 9.286 1.00 33.94 267 LEU A CA 1
ATOM 2070 C C . LEU A 1 267 ? -3.384 12.600 8.383 1.00 33.94 267 LEU A C 1
ATOM 2072 O O . LEU A 1 267 ? -3.615 12.548 7.152 1.00 33.94 267 LEU A O 1
#

Organism: NCBI:txid381761

Sequence (267 aa):
MEKPAPQRRFKRSRKKPDLAELSERSAAMRERLHVPFHSLAGSVDEGDAPMNLLEQAETELSEYCESLPDAAASDRCWQAFKFFESKKREAEGSCSLEESSGVAGGSGCMSLERLEAFVRQMVHQAPTRLFVQTLLVLDGAERNSAQAKARMTSKVAAAAEAADRAVDPEVARRERLTALFYALDTDLSGTLDIGEFRDAMRRFGEEMDGRAVGKVLDALDIHGPITLEQFLTIAEAEELVAKTQLATWLRSHTHIDELPKHLDSLL

Foldseek 3Di:
DDDDDDDDDDPDDPDDDDPVVVVVVVVVVVVVQPPALPPDPDDPPVPDDPPDLLVSLLVVLLVVLVPDPDPVSSVLSVVLSVLSVVLQCVQVVQQPDDPDDPDDDPPSRPSVVVSSVVSVCCNVPHGSVVVSVVSSVVVVVVVVQVVLVVVLVVLLVVLCVQLVPDPDLVSNLLSLLSSVQSLLPPSSPQFAFLCSVQVVCVVQPHNDDSVNSVVLCVVLVNDGTHHSVNSVVSQVVCCVDDPDSVVVSSVVSSPPPDDDPVVVVVD